Protein AF-A0A9P0JQK7-F1 (afdb_monomer)

Sequence (188 aa):
MLDHGLEWAILRYCVCIEKLQSYNFQVRDMRGINKRFQRLESHVVTLARSVAHLSSEMRTQHLMIQEMENIRGEIAALRTQTNMLNVRSQSASRAVSSKELPTLANPARVKKLTKFFGDEPPLLRLFLRKLGYEKYASVFESERIGMVELPYLDEERLQKMGIPLGPRLRMMQEAQISVCKDNTLCIV

pLDDT: mean 70.55, std 19.88, range [31.39, 96.75]

Mean predicted aligned error: 20.67 Å

Solvent-accessible surface area (backbone atoms only — not comparable to full-atom values): 11286 Å² total; per-residue (Å²): 144,83,86,68,67,64,66,57,48,54,56,50,51,55,57,52,51,60,62,59,61,69,74,73,72,76,78,82,77,49,69,69,51,43,56,52,47,55,50,48,48,51,50,51,53,50,48,52,52,50,50,52,48,52,52,52,50,52,53,53,51,52,53,51,50,52,52,51,52,50,52,51,50,51,51,51,50,52,51,52,54,52,51,54,56,53,56,63,58,63,76,71,71,84,89,83,86,82,89,77,77,81,88,69,86,47,67,71,60,47,55,54,48,47,67,74,61,42,76,83,52,58,68,44,33,50,52,27,46,75,74,73,46,39,88,51,35,66,61,35,50,76,70,68,51,40,71,83,47,49,55,74,56,52,72,67,59,46,44,74,72,70,45,55,70,68,65,44,54,53,51,46,53,52,37,46,54,53,63,74,48,71,95,46,86,81,86,122

Nearest PDB structures (foldseek):
  8ucz-assembly3_C  TM=8.860E-01  e=3.280E-03  Arabidopsis thaliana
  8ucy-assembly3_C  TM=8.911E-01  e=5.498E-03  Arabidopsis thaliana
  8ud0-assembly2_B  TM=8.759E-01  e=1.545E-02  Arabidopsis thaliana
  8atj-assembly1_AAA  TM=7.919E-01  e=2.327E-01  Homo sapiens
  2f3n-assembly1_A  TM=8.154E-01  e=3.900E-01  Rattus norvegicus

Structure (mmCIF, N/CA/C/O backbone):
data_AF-A0A9P0JQK7-F1
#
_entry.id   AF-A0A9P0JQK7-F1
#
loop_
_atom_site.group_PDB
_atom_site.id
_atom_site.type_symbol
_atom_site.label_atom_id
_atom_site.label_alt_id
_atom_site.label_comp_id
_atom_site.label_asym_id
_atom_site.label_entity_id
_atom_site.label_seq_id
_atom_site.pdbx_PDB_ins_code
_atom_site.Cartn_x
_atom_site.Cartn_y
_atom_site.Cartn_z
_atom_site.occupancy
_atom_site.B_iso_or_equiv
_atom_site.auth_seq_id
_atom_site.auth_comp_id
_atom_site.auth_asym_id
_atom_site.auth_atom_id
_atom_site.pdbx_PDB_model_num
ATOM 1 N N . MET A 1 1 ? -17.467 20.809 -24.084 1.00 44.09 1 MET A N 1
ATOM 2 C CA . MET A 1 1 ? -17.750 20.453 -25.494 1.00 44.09 1 MET A CA 1
ATOM 3 C C . MET A 1 1 ? -16.649 20.996 -26.416 1.00 44.09 1 MET A C 1
ATOM 5 O O . MET A 1 1 ? -16.944 21.689 -27.376 1.00 44.09 1 MET A O 1
ATOM 9 N N . LEU A 1 2 ? -15.380 20.692 -26.114 1.00 46.00 2 LEU A N 1
ATOM 10 C CA . LEU A 1 2 ? -14.193 21.102 -26.879 1.00 46.00 2 LEU A CA 1
ATOM 11 C C . LEU A 1 2 ? -13.062 20.106 -26.556 1.00 46.00 2 LEU A C 1
ATOM 13 O O . LEU A 1 2 ? -12.242 20.423 -25.715 1.00 46.00 2 LEU A O 1
ATOM 17 N N . ASP A 1 3 ? -13.045 18.889 -27.121 1.00 51.41 3 ASP A N 1
ATOM 18 C CA . ASP A 1 3 ? -11.898 17.977 -26.875 1.00 51.41 3 ASP A CA 1
ATOM 19 C C . ASP A 1 3 ? -11.678 16.843 -27.897 1.00 51.41 3 ASP A C 1
ATOM 21 O O . ASP A 1 3 ? -11.075 15.822 -27.603 1.00 51.41 3 ASP A O 1
ATOM 25 N N . HIS A 1 4 ? -12.113 17.020 -29.147 1.00 55.09 4 HIS A N 1
ATOM 26 C CA . HIS A 1 4 ? -11.699 16.126 -30.244 1.00 55.09 4 HIS A CA 1
ATOM 27 C C . HIS A 1 4 ? -10.818 16.823 -31.291 1.00 55.09 4 HIS A C 1
ATOM 29 O O . HIS A 1 4 ? -10.292 16.171 -32.179 1.00 55.09 4 HIS A O 1
ATOM 35 N N . GLY A 1 5 ? -10.605 18.140 -31.211 1.00 49.88 5 GLY A N 1
ATOM 36 C CA . GLY A 1 5 ? -9.878 18.880 -32.252 1.00 49.88 5 GLY A CA 1
ATOM 37 C C . GLY A 1 5 ? -8.357 18.673 -32.257 1.00 49.88 5 GLY A C 1
ATOM 38 O O . GLY A 1 5 ? -7.755 18.638 -33.329 1.00 49.88 5 GLY A O 1
ATOM 39 N N . LEU A 1 6 ? -7.725 18.524 -31.084 1.00 54.16 6 LEU A N 1
ATOM 40 C CA . LEU A 1 6 ? -6.258 18.514 -30.981 1.00 54.16 6 LEU A CA 1
ATOM 41 C C . LEU A 1 6 ? -5.615 17.160 -31.319 1.00 54.16 6 LEU A C 1
ATOM 43 O O . LEU A 1 6 ? -4.564 17.146 -31.957 1.00 54.16 6 LEU A O 1
ATOM 47 N N . GLU A 1 7 ? -6.232 16.025 -30.977 1.00 52.75 7 GLU A N 1
ATOM 48 C CA . GLU A 1 7 ? -5.675 14.706 -31.332 1.00 52.75 7 GLU A CA 1
ATOM 49 C C . GLU A 1 7 ? -5.697 14.455 -32.847 1.00 52.75 7 GLU A C 1
ATOM 51 O O . GLU A 1 7 ? -4.706 13.989 -33.416 1.00 52.75 7 GLU A O 1
ATOM 56 N N . TRP A 1 8 ? -6.778 14.848 -33.533 1.00 53.62 8 TRP A N 1
ATOM 57 C CA . TRP A 1 8 ? -6.852 14.757 -34.995 1.00 53.62 8 TRP A CA 1
ATOM 58 C C . TRP A 1 8 ? -5.898 15.736 -35.692 1.00 53.62 8 TRP A C 1
ATOM 60 O O . TRP A 1 8 ? -5.401 15.423 -36.776 1.00 53.62 8 TRP A O 1
ATOM 70 N N . ALA A 1 9 ? -5.592 16.886 -35.079 1.00 55.03 9 ALA A N 1
ATOM 71 C CA . ALA A 1 9 ? -4.579 17.810 -35.584 1.00 55.03 9 ALA A CA 1
ATOM 72 C C . ALA A 1 9 ? -3.163 17.218 -35.477 1.00 55.03 9 ALA A C 1
ATOM 74 O O . ALA A 1 9 ? -2.421 17.269 -36.454 1.00 55.03 9 ALA A O 1
ATOM 75 N N . ILE A 1 10 ? -2.804 16.583 -34.356 1.00 57.69 10 ILE A N 1
ATOM 76 C CA . ILE A 1 10 ? -1.480 15.958 -34.181 1.00 57.69 10 ILE A CA 1
ATOM 77 C C . ILE A 1 10 ? -1.293 14.781 -35.153 1.00 57.69 10 ILE A C 1
ATOM 79 O O . ILE A 1 10 ? -0.259 14.691 -35.818 1.00 57.69 10 ILE A O 1
ATOM 83 N N . LEU A 1 11 ? -2.311 13.930 -35.322 1.00 55.81 11 LEU A N 1
ATOM 84 C CA . LEU A 1 11 ? -2.263 12.824 -36.287 1.00 55.81 11 LEU A CA 1
ATOM 85 C C . LEU A 1 11 ? -2.200 13.319 -37.743 1.00 55.81 11 LEU A C 1
ATOM 87 O O . LEU A 1 11 ? -1.427 12.780 -38.536 1.00 55.81 11 LEU A O 1
ATOM 91 N N . ARG A 1 12 ? -2.933 14.386 -38.104 1.00 57.12 12 ARG A N 1
ATOM 92 C CA . ARG A 1 12 ? -2.832 14.996 -39.445 1.00 57.12 12 ARG A CA 1
ATOM 93 C C . ARG A 1 12 ? -1.472 15.626 -39.709 1.00 57.12 12 ARG A C 1
ATOM 95 O O . ARG A 1 12 ? -0.970 15.491 -40.820 1.00 57.12 12 ARG A O 1
ATOM 102 N N . TYR A 1 13 ? -0.878 16.302 -38.729 1.00 56.16 13 TYR A N 1
ATOM 103 C CA . TYR A 1 13 ? 0.450 16.897 -38.885 1.00 56.16 13 TYR A CA 1
ATOM 104 C C . TYR A 1 13 ? 1.538 15.828 -39.042 1.00 56.16 13 TYR A C 1
ATOM 106 O O . TYR A 1 13 ? 2.435 16.006 -39.862 1.00 56.16 13 TYR A O 1
ATOM 114 N N . CYS A 1 14 ? 1.424 14.692 -38.348 1.00 55.84 14 CYS A N 1
ATOM 115 C CA . CYS A 1 14 ? 2.364 13.576 -38.481 1.00 55.84 14 CYS A CA 1
ATOM 116 C C . CYS A 1 14 ? 2.326 12.954 -39.895 1.00 55.84 14 CYS A C 1
ATOM 118 O O . CYS A 1 14 ? 3.368 12.797 -40.529 1.00 55.84 14 CYS A O 1
ATOM 120 N N . VAL A 1 15 ? 1.126 12.739 -40.452 1.00 55.41 15 VAL A N 1
ATOM 121 C CA . VAL A 1 15 ? 0.941 12.246 -41.835 1.00 55.41 15 VAL A CA 1
ATOM 122 C C . VAL A 1 15 ? 1.366 13.286 -42.889 1.00 55.41 15 VAL A C 1
ATOM 124 O O . VAL A 1 15 ? 1.860 12.938 -43.963 1.00 55.41 15 VAL A O 1
ATOM 127 N N . CYS A 1 16 ? 1.206 14.583 -42.602 1.00 50.84 16 CYS A N 1
ATOM 128 C CA . CYS A 1 16 ? 1.647 15.657 -43.499 1.00 50.84 16 CYS A CA 1
ATOM 129 C C . CYS A 1 16 ? 3.185 15.786 -43.538 1.00 50.84 16 CYS A C 1
ATOM 131 O O . CYS A 1 16 ? 3.754 16.075 -44.591 1.00 50.84 16 CYS A O 1
ATOM 133 N N . ILE A 1 17 ? 3.864 15.497 -42.420 1.00 53.84 17 ILE A N 1
ATOM 134 C CA . ILE A 1 17 ? 5.332 15.449 -42.326 1.00 53.84 17 ILE A CA 1
ATOM 135 C C . ILE A 1 17 ? 5.905 14.246 -43.096 1.00 53.84 17 ILE A C 1
ATOM 137 O O . ILE A 1 17 ? 6.874 14.423 -43.835 1.00 53.84 17 ILE A O 1
ATOM 141 N N . GLU A 1 18 ? 5.266 13.070 -43.045 1.00 54.28 18 GLU A N 1
ATOM 142 C CA . GLU A 1 18 ? 5.652 11.909 -43.872 1.00 54.28 18 GLU A CA 1
ATOM 143 C C . GLU A 1 18 ? 5.630 12.221 -45.380 1.00 54.28 18 GLU A C 1
ATOM 145 O O . GLU A 1 18 ? 6.538 1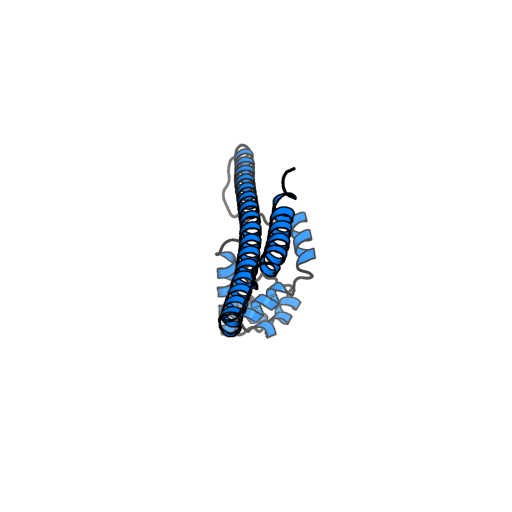1.827 -46.117 1.00 54.28 18 GLU A O 1
ATOM 150 N N . LYS A 1 19 ? 4.623 12.968 -45.863 1.00 51.06 19 LYS A N 1
ATOM 151 C CA . LYS A 1 19 ? 4.521 13.319 -47.292 1.00 51.06 19 LYS A CA 1
ATOM 152 C C . LYS A 1 19 ? 5.551 14.354 -47.752 1.00 51.06 19 LYS A C 1
ATOM 154 O O . LYS A 1 19 ? 5.966 14.310 -48.910 1.00 51.06 19 LYS A O 1
ATOM 159 N N . LEU A 1 20 ? 5.998 15.248 -46.870 1.00 50.00 20 LEU A N 1
ATOM 160 C CA . LEU A 1 20 ? 7.031 16.247 -47.177 1.00 50.00 20 LEU A CA 1
ATOM 161 C C . LEU A 1 20 ? 8.445 15.643 -47.262 1.00 50.00 20 LEU A C 1
ATOM 163 O O . LEU A 1 20 ? 9.297 16.173 -47.978 1.00 50.00 20 LEU A O 1
ATOM 167 N N . GLN A 1 21 ? 8.680 14.499 -46.616 1.00 52.00 21 GLN A N 1
ATOM 168 C CA . GLN A 1 21 ? 9.969 13.799 -46.627 1.00 52.00 21 GLN A CA 1
ATOM 169 C C . GLN A 1 21 ? 10.281 13.071 -47.947 1.00 52.00 21 GLN A C 1
ATOM 171 O O . GLN A 1 21 ? 11.439 12.765 -48.227 1.00 52.00 21 GLN A O 1
ATOM 176 N N . SER A 1 22 ? 9.272 12.840 -48.793 1.00 48.56 22 SER A N 1
ATOM 177 C CA . SER A 1 22 ? 9.435 12.139 -50.075 1.00 48.56 22 SER A CA 1
ATOM 178 C C . SER A 1 22 ? 9.983 13.038 -51.204 1.00 48.56 22 SER A C 1
ATOM 180 O O . SER A 1 22 ? 10.568 12.532 -52.158 1.00 48.56 22 SER A O 1
ATOM 182 N N . TYR A 1 23 ? 9.867 14.372 -51.094 1.00 45.09 23 TYR A N 1
ATOM 183 C CA . TYR A 1 23 ? 10.239 15.315 -52.168 1.00 45.09 23 TYR A CA 1
ATOM 184 C C . TYR A 1 23 ? 11.695 15.824 -52.103 1.00 45.09 23 TYR A C 1
ATOM 186 O O . TYR A 1 23 ? 12.271 16.169 -53.129 1.00 45.09 23 TYR A O 1
ATOM 194 N N . ASN A 1 24 ? 12.333 15.839 -50.926 1.00 47.97 24 ASN A N 1
ATOM 195 C CA . ASN A 1 24 ? 13.702 16.360 -50.751 1.00 47.97 24 ASN A CA 1
ATOM 196 C C . ASN A 1 24 ? 14.802 15.280 -50.804 1.00 47.97 24 ASN A C 1
ATOM 198 O O . ASN A 1 24 ? 15.962 15.568 -50.521 1.00 47.97 24 ASN A O 1
ATOM 202 N N . PHE A 1 25 ? 14.476 14.045 -51.213 1.00 48.59 25 PHE A N 1
ATOM 203 C CA . PHE A 1 25 ? 15.432 12.948 -51.432 1.00 48.59 25 PHE A CA 1
ATOM 204 C C . PHE A 1 25 ? 16.208 13.093 -52.768 1.00 48.59 25 PHE A C 1
ATOM 206 O O . PHE A 1 25 ? 16.540 12.116 -53.439 1.00 48.59 25 PHE A O 1
ATOM 213 N N . GLN A 1 26 ? 16.510 14.321 -53.198 1.00 51.16 26 GLN A N 1
ATOM 214 C CA . GLN A 1 26 ? 17.430 14.550 -54.305 1.00 51.16 26 GLN A CA 1
ATOM 215 C C . GLN A 1 26 ? 18.894 14.526 -53.825 1.00 51.16 26 GLN A C 1
ATOM 217 O O . GLN A 1 26 ? 19.477 15.512 -53.398 1.00 51.16 26 GLN A O 1
ATOM 222 N N . VAL A 1 27 ? 19.486 13.350 -54.031 1.00 53.78 27 VAL A N 1
ATOM 223 C CA . VAL A 1 27 ? 20.808 13.159 -54.650 1.00 53.78 27 VAL A CA 1
ATOM 224 C C . VAL A 1 27 ? 22.056 13.214 -53.737 1.00 53.78 27 VAL A C 1
ATOM 226 O O . VAL A 1 27 ? 22.682 14.234 -53.495 1.00 53.78 27 VAL A O 1
ATOM 229 N N . ARG A 1 28 ? 22.528 11.999 -53.420 1.00 51.78 28 ARG A N 1
ATOM 230 C CA . ARG A 1 28 ? 23.935 11.525 -53.360 1.00 51.78 28 ARG A CA 1
ATOM 231 C C . ARG A 1 28 ? 24.765 11.533 -52.072 1.00 51.78 28 ARG A C 1
ATOM 233 O O . ARG A 1 28 ? 25.379 10.493 -51.860 1.00 51.78 28 ARG A O 1
ATOM 240 N N . ASP A 1 29 ? 24.741 12.519 -51.174 1.00 53.06 29 ASP A N 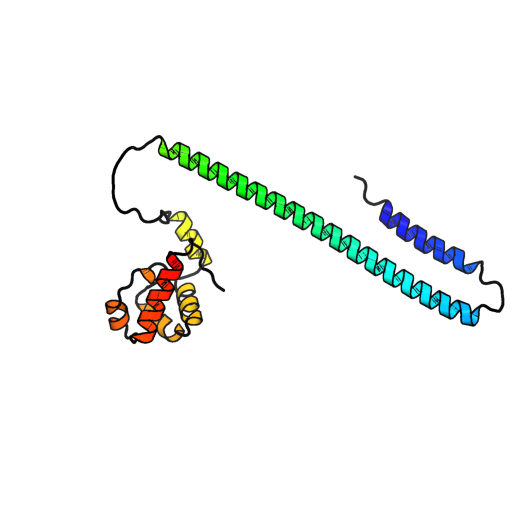1
ATOM 241 C CA . ASP A 1 29 ? 25.415 12.372 -49.846 1.00 53.06 29 ASP A CA 1
ATOM 242 C C . ASP A 1 29 ? 24.493 11.735 -48.776 1.00 53.06 29 ASP A C 1
ATOM 244 O O . ASP A 1 29 ? 24.720 11.685 -47.566 1.00 53.06 29 ASP A O 1
ATOM 248 N N . MET A 1 30 ? 23.375 11.216 -49.274 1.00 55.12 30 MET A N 1
ATOM 249 C CA . MET A 1 30 ? 22.186 10.868 -48.521 1.00 55.12 30 MET A CA 1
ATOM 250 C C . MET A 1 30 ? 22.276 9.592 -47.711 1.00 55.12 30 MET A C 1
ATOM 252 O O . MET A 1 30 ? 21.457 9.419 -46.827 1.00 55.12 30 MET A O 1
ATOM 256 N N . ARG A 1 31 ? 23.204 8.662 -47.968 1.00 60.94 31 ARG A N 1
ATOM 257 C CA . ARG A 1 31 ? 23.132 7.328 -47.333 1.00 60.94 31 ARG A CA 1
ATOM 258 C C . ARG A 1 31 ? 23.573 7.315 -45.869 1.00 60.94 31 ARG A C 1
ATOM 260 O O . ARG A 1 31 ? 22.906 6.694 -45.042 1.00 60.94 31 ARG A O 1
ATOM 267 N N . GLY A 1 32 ? 24.683 7.976 -45.537 1.00 67.88 32 GLY A N 1
ATOM 268 C CA . GLY A 1 32 ? 25.150 8.099 -44.148 1.00 67.88 32 GLY A CA 1
ATOM 269 C C . GLY A 1 32 ? 24.286 9.069 -43.341 1.00 67.88 32 GLY A C 1
ATOM 270 O O . GLY A 1 32 ? 23.937 8.795 -42.190 1.00 67.88 32 GLY A O 1
ATOM 271 N N . ILE A 1 33 ? 23.877 10.158 -43.991 1.00 69.75 33 ILE A N 1
ATOM 272 C CA . ILE A 1 33 ? 22.997 11.181 -43.434 1.00 69.75 33 ILE A CA 1
ATOM 273 C C . ILE A 1 33 ? 21.583 10.613 -43.211 1.00 69.75 33 ILE A C 1
ATOM 275 O O . ILE A 1 33 ? 21.076 10.764 -42.105 1.00 69.75 33 ILE A O 1
ATOM 279 N N . ASN A 1 34 ? 21.010 9.817 -44.131 1.00 68.62 34 ASN A N 1
ATOM 280 C CA . ASN A 1 34 ? 19.730 9.118 -43.902 1.00 68.62 34 ASN A CA 1
ATOM 281 C C . ASN A 1 34 ? 19.784 8.204 -42.690 1.00 68.62 34 ASN A C 1
ATOM 283 O O . ASN A 1 34 ? 18.820 8.147 -41.946 1.00 68.62 34 ASN A O 1
ATOM 287 N N . LYS A 1 35 ? 20.883 7.473 -42.464 1.00 76.94 35 LYS A N 1
ATOM 288 C CA . LYS A 1 35 ? 20.978 6.609 -41.276 1.00 76.94 35 LYS A CA 1
ATOM 289 C C . LYS A 1 35 ? 20.952 7.423 -39.983 1.00 76.94 35 LYS A C 1
ATOM 291 O O . LYS A 1 35 ? 20.425 6.956 -38.979 1.00 76.94 35 LYS A O 1
ATOM 296 N N . ARG A 1 36 ? 21.536 8.624 -39.983 1.00 75.31 36 ARG A N 1
ATOM 297 C CA . ARG A 1 36 ? 21.472 9.544 -38.840 1.00 75.31 36 ARG A CA 1
ATOM 298 C C . ARG A 1 36 ? 20.084 10.170 -38.699 1.00 75.31 36 ARG A C 1
ATOM 300 O O . ARG A 1 36 ? 19.587 10.211 -37.583 1.00 75.31 36 ARG A O 1
ATOM 307 N N . PHE A 1 37 ? 19.444 10.554 -39.800 1.00 77.25 37 PHE A N 1
ATOM 308 C CA . PHE A 1 37 ? 18.072 11.062 -39.807 1.00 77.25 37 PHE A CA 1
ATOM 309 C C . PHE A 1 37 ? 17.060 10.009 -39.361 1.00 77.25 37 PHE A C 1
ATOM 311 O O . PHE A 1 37 ? 16.324 10.276 -38.432 1.00 77.25 37 PHE A O 1
ATOM 318 N N . GLN A 1 38 ? 17.115 8.779 -39.871 1.00 77.25 38 GLN A N 1
ATOM 319 C CA . GLN A 1 38 ? 16.256 7.674 -39.423 1.00 77.25 38 GLN A CA 1
ATOM 320 C C . GLN A 1 38 ? 16.420 7.372 -37.928 1.00 77.25 38 GLN A C 1
ATOM 322 O O . GLN A 1 38 ? 15.452 7.066 -37.235 1.00 77.25 38 GLN A O 1
ATOM 327 N N . ARG A 1 39 ? 17.648 7.471 -37.398 1.00 81.25 39 ARG A N 1
ATOM 328 C CA . ARG A 1 39 ? 17.880 7.355 -35.950 1.00 81.25 39 ARG A CA 1
ATOM 329 C C . ARG A 1 39 ? 17.260 8.523 -35.196 1.00 81.25 39 ARG A C 1
ATOM 331 O O . ARG A 1 39 ? 16.578 8.294 -34.206 1.00 81.25 39 ARG A O 1
ATOM 338 N N . LEU A 1 40 ? 17.477 9.752 -35.658 1.00 86.62 40 LEU A N 1
ATOM 339 C CA . LEU A 1 40 ? 16.884 10.946 -35.057 1.00 86.62 40 LEU A CA 1
ATOM 340 C C . LEU A 1 40 ? 15.354 10.896 -35.099 1.00 86.62 40 LEU A C 1
ATOM 342 O O . LEU A 1 40 ? 14.726 11.145 -34.082 1.00 86.62 40 LEU A O 1
ATOM 346 N N . GLU A 1 41 ? 14.760 10.488 -36.212 1.00 76.69 41 GLU A N 1
ATOM 347 C CA . GLU A 1 41 ? 13.324 10.264 -36.374 1.00 76.69 41 GLU A CA 1
ATOM 348 C C . GLU A 1 41 ? 12.817 9.226 -35.379 1.00 76.69 41 GLU A C 1
ATOM 350 O O . GLU A 1 41 ? 11.858 9.487 -34.661 1.00 76.69 41 GLU A O 1
ATOM 355 N N . SER A 1 42 ? 13.503 8.088 -35.252 1.00 83.81 42 SER A N 1
ATOM 356 C CA . SER A 1 42 ? 13.155 7.065 -34.262 1.00 83.81 42 SER A CA 1
ATOM 357 C C . SER A 1 42 ? 13.198 7.608 -32.828 1.00 83.81 42 SER A C 1
ATOM 359 O O . SER A 1 42 ? 12.281 7.367 -32.037 1.00 83.81 42 SER A O 1
ATOM 361 N N . HIS A 1 43 ? 14.217 8.404 -32.492 1.00 91.00 43 HIS A N 1
ATOM 362 C CA . HIS A 1 43 ? 14.311 9.056 -31.187 1.00 91.00 43 HIS A CA 1
ATOM 363 C C . HIS A 1 43 ? 13.204 10.090 -30.978 1.00 91.00 43 HIS A C 1
ATOM 365 O O . HIS A 1 43 ? 12.585 10.090 -29.920 1.00 91.00 43 HIS A O 1
ATOM 371 N N . VAL A 1 44 ? 12.906 10.925 -31.972 1.00 84.88 44 VAL A N 1
ATOM 372 C CA . VAL A 1 44 ? 11.838 11.932 -31.903 1.00 84.88 44 VAL A CA 1
ATOM 373 C C . VAL A 1 44 ? 10.472 11.264 -31.753 1.00 84.88 44 VAL A C 1
ATOM 375 O O . VAL A 1 44 ? 9.689 11.681 -30.908 1.00 84.88 44 VAL A O 1
ATOM 378 N N . VAL A 1 45 ? 10.203 10.181 -32.485 1.00 81.62 45 VAL A N 1
ATOM 379 C CA . VAL A 1 45 ? 8.971 9.388 -32.349 1.00 81.62 45 VAL A CA 1
ATOM 380 C C . VAL A 1 45 ? 8.877 8.757 -30.963 1.00 81.62 45 VAL A C 1
ATOM 382 O O . VAL A 1 45 ? 7.816 8.769 -30.338 1.00 81.62 45 VAL A O 1
ATOM 385 N N . THR A 1 46 ? 9.985 8.223 -30.454 1.00 90.50 46 THR A N 1
ATOM 386 C CA . THR A 1 46 ? 10.030 7.643 -29.108 1.00 90.50 46 THR A CA 1
ATOM 387 C C . THR A 1 46 ? 9.779 8.709 -28.045 1.00 90.50 46 THR A C 1
ATOM 389 O O . THR A 1 46 ? 8.972 8.489 -27.148 1.00 90.50 46 THR A O 1
ATOM 392 N N . LEU A 1 47 ? 10.392 9.886 -28.176 1.00 93.06 47 LEU A N 1
ATOM 393 C CA . LEU A 1 47 ? 10.167 11.019 -27.282 1.00 93.06 47 LEU A CA 1
ATOM 394 C C . LEU A 1 47 ? 8.725 11.516 -27.353 1.00 93.06 47 LEU A C 1
ATOM 396 O O . LEU A 1 47 ? 8.115 11.718 -26.311 1.00 93.06 47 LEU A O 1
ATOM 400 N N . ALA A 1 48 ? 8.150 11.650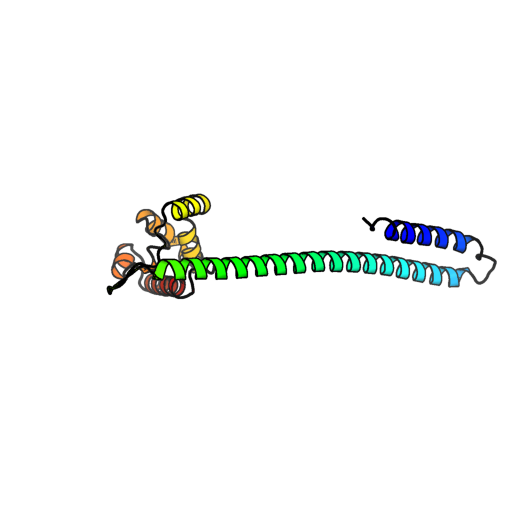 -28.548 1.00 87.56 48 ALA A N 1
ATOM 401 C CA . ALA A 1 48 ? 6.757 12.047 -28.722 1.00 87.56 48 ALA A CA 1
ATOM 402 C C . ALA A 1 48 ? 5.804 11.057 -28.037 1.00 87.56 48 ALA A C 1
ATOM 404 O O . ALA A 1 48 ? 4.880 11.473 -27.340 1.00 87.56 48 ALA A O 1
ATOM 405 N N . ARG A 1 49 ? 6.072 9.749 -28.159 1.00 84.69 49 ARG A N 1
ATOM 406 C CA . ARG A 1 49 ? 5.317 8.705 -27.454 1.00 84.69 49 ARG A CA 1
ATOM 407 C C . ARG A 1 49 ? 5.445 8.844 -25.936 1.00 84.69 49 ARG A C 1
ATOM 409 O O . ARG A 1 49 ? 4.431 8.807 -25.246 1.00 84.69 49 ARG A O 1
ATOM 416 N N . SER A 1 50 ? 6.657 9.039 -25.420 1.00 95.56 50 SER A N 1
ATOM 417 C CA . SER A 1 50 ? 6.887 9.220 -23.982 1.00 95.56 50 SER A CA 1
ATOM 418 C C . SER A 1 50 ? 6.238 10.497 -23.444 1.00 95.56 50 SER A C 1
ATOM 420 O O . SER A 1 50 ? 5.637 10.469 -22.377 1.00 95.56 50 SER A O 1
ATOM 422 N N . VAL A 1 51 ? 6.291 11.608 -24.183 1.00 94.00 51 VAL A N 1
ATOM 423 C CA . VAL A 1 51 ? 5.648 12.876 -23.803 1.00 94.00 51 VAL A CA 1
ATOM 424 C C . VAL A 1 51 ? 4.126 12.743 -23.812 1.00 94.00 51 VAL A C 1
ATOM 426 O O . VAL A 1 51 ? 3.473 13.220 -22.886 1.00 94.00 51 VAL A O 1
ATOM 429 N N . ALA A 1 52 ? 3.552 12.059 -24.805 1.00 89.94 52 ALA A N 1
ATOM 430 C CA . ALA A 1 52 ? 2.119 11.776 -24.837 1.00 89.94 52 ALA A CA 1
ATOM 431 C C . ALA A 1 52 ? 1.688 10.904 -23.646 1.00 89.94 52 ALA A C 1
ATOM 433 O O . ALA A 1 52 ? 0.678 11.195 -23.004 1.00 89.94 52 ALA A O 1
ATOM 434 N N . HIS A 1 53 ? 2.483 9.883 -23.312 1.00 91.06 53 HIS A N 1
ATOM 435 C CA . HIS A 1 53 ? 2.238 9.027 -22.152 1.00 91.06 53 HIS A CA 1
ATOM 436 C C . HIS A 1 53 ? 2.280 9.827 -20.846 1.00 91.06 53 HIS A C 1
ATOM 438 O O . HIS A 1 53 ? 1.294 9.851 -20.117 1.00 91.06 53 HIS A O 1
ATOM 444 N N . LEU A 1 54 ? 3.359 10.579 -20.610 1.00 94.19 54 LEU A N 1
ATOM 445 C CA . LEU A 1 54 ? 3.509 11.430 -19.428 1.00 94.19 54 LEU A CA 1
ATOM 446 C C . LEU A 1 54 ? 2.398 12.483 -19.329 1.00 94.19 54 LEU A C 1
ATOM 448 O O . LEU A 1 54 ? 1.882 12.744 -18.247 1.00 94.19 54 LEU A O 1
ATOM 452 N N . SER A 1 55 ? 1.981 13.067 -20.455 1.00 92.62 55 SER A N 1
ATOM 453 C CA . SER A 1 55 ? 0.855 14.003 -20.498 1.00 92.62 55 SER A CA 1
ATOM 454 C C . SER A 1 55 ? -0.462 13.331 -20.089 1.00 92.62 55 SER A C 1
ATOM 456 O O . SER A 1 55 ? -1.257 13.915 -19.351 1.00 92.62 55 SER A O 1
ATOM 458 N N . SER A 1 56 ? -0.693 12.087 -20.518 1.00 91.69 56 SER A N 1
ATOM 459 C CA . SER A 1 56 ? -1.852 11.294 -20.098 1.00 91.69 56 SER A CA 1
ATOM 460 C C . SER A 1 56 ? -1.801 10.934 -18.610 1.00 91.69 56 SER A C 1
ATOM 462 O O . SER A 1 56 ? -2.808 11.053 -17.909 1.00 91.69 56 SER A O 1
ATOM 464 N N . GLU A 1 57 ? -0.631 10.541 -18.108 1.00 94.50 57 GLU A N 1
ATOM 465 C CA . GLU A 1 57 ? -0.419 10.241 -16.690 1.00 94.50 57 GLU A CA 1
ATOM 466 C C . GLU A 1 57 ? -0.651 11.476 -15.820 1.00 94.50 57 GLU A C 1
ATOM 468 O O . GLU A 1 57 ? -1.396 11.403 -14.848 1.00 94.50 57 GLU A O 1
ATOM 473 N N . MET A 1 58 ? -0.097 12.628 -16.204 1.00 95.56 58 MET A N 1
ATOM 474 C CA . MET A 1 58 ? -0.280 13.890 -15.488 1.00 95.56 58 MET A CA 1
ATOM 475 C C . MET A 1 58 ? -1.756 14.298 -15.431 1.00 95.56 58 MET A C 1
ATOM 477 O O . MET A 1 58 ? -2.241 14.690 -14.371 1.00 95.56 58 MET A O 1
ATOM 481 N N . ARG A 1 59 ? -2.495 14.162 -16.543 1.00 89.88 59 ARG A N 1
ATOM 482 C CA . ARG A 1 59 ? -3.945 14.422 -16.564 1.00 89.88 59 ARG A CA 1
ATOM 483 C C . ARG A 1 59 ? -4.696 13.503 -15.606 1.00 89.88 59 ARG A C 1
ATOM 485 O O . ARG A 1 59 ? -5.530 13.971 -14.838 1.00 89.88 59 A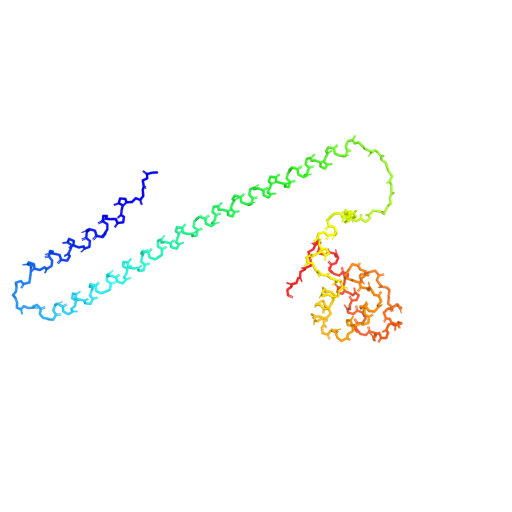RG A O 1
ATOM 492 N N . THR A 1 60 ? -4.372 12.214 -15.622 1.00 95.00 60 THR A N 1
ATOM 493 C CA . THR A 1 60 ? -5.008 11.226 -14.742 1.00 95.00 60 THR A CA 1
ATOM 494 C C . THR A 1 60 ? -4.714 11.529 -13.274 1.00 95.00 60 THR A C 1
ATOM 496 O O . THR A 1 60 ? -5.631 11.563 -12.458 1.00 95.00 60 THR A O 1
ATOM 499 N N . GLN A 1 61 ? -3.456 11.829 -12.941 1.00 96.75 61 GLN A N 1
ATOM 500 C CA . GLN A 1 61 ? -3.069 12.211 -11.584 1.00 96.75 61 GLN A CA 1
ATOM 501 C C . GLN A 1 61 ? -3.775 13.490 -11.126 1.00 96.75 61 GLN A C 1
ATOM 503 O O . GLN A 1 61 ? -4.228 13.551 -9.988 1.00 96.75 61 GLN A O 1
ATOM 508 N N . HIS A 1 62 ? -3.924 14.489 -12.001 1.00 95.50 62 HIS A N 1
ATOM 509 C CA . HIS A 1 62 ? -4.627 15.725 -11.660 1.00 95.50 62 HIS A CA 1
ATOM 510 C C . HIS A 1 62 ? -6.094 15.474 -11.286 1.00 95.50 62 HIS A C 1
ATOM 512 O O . HIS A 1 62 ? -6.556 15.983 -10.266 1.00 95.50 62 HIS A O 1
ATOM 518 N N . LEU A 1 63 ? -6.796 14.628 -12.049 1.00 94.75 63 LEU A N 1
ATOM 519 C CA . LEU A 1 63 ? -8.167 14.222 -11.725 1.00 94.75 63 LEU A CA 1
ATOM 520 C C . LEU A 1 63 ? -8.233 13.491 -10.379 1.00 94.75 63 LEU A C 1
ATOM 522 O O . LEU A 1 63 ? -9.090 13.795 -9.556 1.00 94.75 63 LEU A O 1
ATOM 526 N N . MET A 1 64 ? -7.300 12.572 -10.116 1.00 95.38 64 MET A N 1
ATOM 527 C CA . MET A 1 64 ? -7.250 11.862 -8.834 1.00 95.38 64 MET A CA 1
ATOM 528 C C . MET A 1 64 ? -7.031 12.808 -7.652 1.00 95.38 64 MET A C 1
ATOM 530 O O . MET A 1 64 ? -7.683 12.659 -6.623 1.00 95.38 64 MET A O 1
ATOM 534 N N . ILE A 1 65 ? -6.136 13.788 -7.791 1.00 96.38 65 ILE A N 1
ATOM 535 C CA . ILE A 1 65 ? -5.883 14.790 -6.749 1.00 96.38 65 ILE A CA 1
ATOM 536 C C . ILE A 1 65 ? -7.151 15.608 -6.486 1.00 96.38 65 ILE A C 1
ATOM 538 O O . ILE A 1 65 ? -7.523 15.784 -5.328 1.00 96.38 65 ILE A O 1
ATOM 542 N N . GLN A 1 66 ? -7.846 16.041 -7.538 1.00 96.06 66 GLN A N 1
ATOM 543 C CA . GLN A 1 66 ? -9.089 16.799 -7.411 1.00 96.06 66 GLN A CA 1
ATOM 544 C C . GLN A 1 66 ? -10.186 15.989 -6.698 1.00 96.06 66 GLN A C 1
ATOM 546 O O . GLN A 1 66 ? -10.844 16.505 -5.794 1.00 96.06 66 GLN A O 1
ATOM 551 N N . GLU A 1 67 ? -10.348 14.709 -7.041 1.00 95.69 67 GLU A N 1
ATOM 552 C CA . GLU A 1 67 ? -11.280 13.807 -6.350 1.00 95.69 67 GLU A CA 1
ATOM 553 C C . GLU A 1 67 ? -10.905 13.631 -4.871 1.00 95.69 67 GLU A C 1
ATOM 555 O O . GLU A 1 67 ? -11.763 13.696 -3.990 1.00 95.69 67 GLU A O 1
ATOM 560 N N . MET A 1 68 ? -9.614 13.477 -4.560 1.00 96.06 68 MET A N 1
ATOM 561 C CA . MET A 1 68 ? -9.141 13.385 -3.175 1.00 96.06 68 MET A CA 1
ATOM 562 C C . MET A 1 68 ? -9.395 14.670 -2.380 1.00 96.06 68 MET A C 1
ATOM 564 O O . MET A 1 68 ? -9.762 14.604 -1.204 1.00 96.06 68 MET A O 1
ATOM 568 N N . GLU A 1 69 ? -9.213 15.836 -2.997 1.00 95.56 69 GLU A N 1
ATOM 569 C CA . GLU A 1 69 ? -9.529 17.123 -2.382 1.00 95.56 69 GLU A CA 1
ATOM 570 C C . GLU A 1 69 ? -11.029 17.269 -2.123 1.00 95.56 69 GLU A C 1
ATOM 572 O O . GLU A 1 69 ? -11.409 17.709 -1.033 1.00 95.56 69 GLU A O 1
ATOM 577 N N . ASN A 1 70 ? -11.871 16.826 -3.062 1.00 96.00 70 ASN A N 1
ATOM 578 C CA . ASN A 1 70 ? -13.319 16.801 -2.884 1.00 96.00 70 ASN A CA 1
ATOM 579 C C . ASN A 1 70 ? -13.723 15.892 -1.711 1.00 96.00 70 ASN A C 1
ATOM 581 O O . ASN A 1 70 ? -14.394 16.345 -0.783 1.00 96.00 70 ASN A O 1
ATOM 585 N N . ILE A 1 71 ? -13.214 14.655 -1.667 1.00 96.56 71 ILE A N 1
ATOM 586 C CA . ILE A 1 71 ? -13.446 13.713 -0.558 1.00 96.56 71 ILE A CA 1
ATOM 587 C C . ILE A 1 71 ? -12.996 14.320 0.775 1.00 96.56 71 ILE A C 1
ATOM 589 O O . ILE A 1 71 ? -13.701 14.239 1.783 1.00 96.56 71 ILE A O 1
ATOM 593 N N . ARG A 1 72 ? -11.824 14.960 0.811 1.00 95.56 72 ARG A N 1
ATOM 594 C CA . ARG A 1 72 ? -11.323 15.622 2.021 1.00 95.56 72 ARG A CA 1
ATOM 595 C C . ARG A 1 72 ? -12.243 16.769 2.457 1.00 95.56 72 ARG A C 1
ATOM 597 O O . ARG A 1 72 ? -12.455 16.937 3.661 1.00 95.56 72 ARG A O 1
ATOM 604 N N . GLY A 1 73 ? -12.794 17.527 1.511 1.00 94.31 73 GLY A N 1
ATOM 605 C CA . GLY A 1 73 ? -13.803 18.557 1.756 1.00 94.31 73 GLY A CA 1
ATOM 606 C C . GLY A 1 73 ? -15.092 17.982 2.343 1.00 94.31 73 GLY A C 1
ATOM 607 O O . GLY A 1 73 ? -15.558 18.455 3.380 1.00 94.31 73 GLY A O 1
ATOM 608 N N . GLU A 1 74 ? -15.619 16.910 1.754 1.00 94.12 74 GLU A N 1
ATOM 609 C CA . GLU A 1 74 ? -16.800 16.200 2.253 1.00 94.12 74 GLU A CA 1
ATOM 610 C C . GLU A 1 74 ? -16.578 15.644 3.666 1.00 94.12 74 GLU A C 1
ATOM 612 O O . GLU A 1 74 ? -17.429 15.813 4.537 1.00 94.12 74 GLU A O 1
ATOM 617 N N . ILE A 1 75 ? -15.409 15.057 3.948 1.00 92.56 75 ILE A N 1
ATOM 618 C CA . ILE A 1 75 ? -15.050 14.578 5.292 1.00 92.56 75 ILE A CA 1
ATOM 619 C C . ILE A 1 75 ? -15.015 15.738 6.293 1.00 92.56 75 ILE A C 1
ATOM 621 O O . ILE A 1 75 ? -15.512 15.599 7.414 1.00 92.56 75 ILE A O 1
ATOM 625 N N . ALA A 1 76 ? -14.441 16.884 5.922 1.00 91.50 76 ALA A N 1
ATOM 626 C CA . ALA A 1 76 ? -14.426 18.063 6.783 1.00 91.50 76 ALA A CA 1
ATOM 627 C C . ALA A 1 76 ? -15.852 18.582 7.045 1.00 91.50 76 ALA A C 1
ATOM 629 O O . ALA A 1 76 ? -16.209 18.841 8.197 1.00 91.50 76 ALA A O 1
ATOM 630 N N . ALA A 1 77 ? -16.695 18.643 6.012 1.00 89.88 77 ALA A N 1
ATOM 631 C CA . ALA A 1 77 ? -18.100 19.018 6.135 1.00 89.88 77 ALA A CA 1
ATOM 632 C C . ALA A 1 77 ? -18.864 18.045 7.050 1.00 89.88 77 ALA A C 1
ATOM 634 O O . ALA A 1 77 ? -19.513 18.480 8.000 1.00 89.88 77 ALA A O 1
ATOM 635 N N . LEU A 1 78 ? -18.704 16.732 6.864 1.00 89.06 78 LEU A N 1
ATOM 636 C CA . LEU A 1 78 ? -19.314 15.701 7.711 1.00 89.06 78 LEU A CA 1
ATOM 637 C C . LEU A 1 78 ? -18.851 15.798 9.169 1.00 89.06 78 LEU A C 1
ATOM 639 O O . LEU A 1 78 ? -19.663 15.649 10.085 1.00 89.06 78 LEU A O 1
ATOM 643 N N . ARG A 1 79 ? -17.569 16.095 9.412 1.00 86.19 79 ARG A N 1
ATOM 644 C CA . ARG A 1 79 ? -17.045 16.337 10.766 1.00 86.19 79 ARG A CA 1
ATOM 645 C C . ARG A 1 79 ? -17.689 17.566 11.403 1.00 86.19 79 ARG A C 1
ATOM 647 O O . ARG A 1 79 ? -18.131 17.481 12.546 1.00 86.19 79 ARG A O 1
ATOM 654 N N . THR A 1 80 ? -17.802 18.679 10.677 1.00 80.31 80 THR A N 1
ATOM 655 C CA . THR A 1 80 ? -18.457 19.894 11.201 1.00 80.31 80 THR A CA 1
ATOM 656 C C . THR A 1 80 ? -19.955 19.696 11.436 1.00 80.31 80 THR A C 1
ATOM 658 O O . THR A 1 80 ? -20.458 20.100 12.482 1.00 80.31 80 THR A O 1
ATOM 661 N N . GLN A 1 81 ? -20.662 19.000 10.541 1.00 80.75 81 GLN A N 1
ATOM 662 C CA . GLN A 1 81 ? -22.075 18.650 10.703 1.00 80.75 81 GLN A CA 1
ATOM 663 C C . GLN A 1 81 ? -22.296 17.744 11.920 1.00 80.75 81 GLN A C 1
ATOM 665 O O . GLN A 1 81 ? -23.185 18.004 12.730 1.00 80.75 81 GLN A O 1
ATOM 670 N N . THR A 1 82 ? -21.457 16.719 12.089 1.00 71.88 82 THR A N 1
ATOM 671 C CA . THR A 1 82 ? -21.491 15.830 13.260 1.00 71.88 82 THR A CA 1
ATOM 672 C C . THR A 1 82 ? -21.241 16.618 14.545 1.00 71.88 82 THR A C 1
ATOM 674 O O . THR A 1 82 ? -21.963 16.439 15.523 1.00 71.88 82 THR A O 1
ATOM 677 N N . ASN A 1 83 ? -20.285 17.550 14.534 1.00 70.19 83 ASN A N 1
ATOM 678 C CA . ASN A 1 83 ? -19.999 18.404 15.683 1.00 70.19 83 ASN A CA 1
ATOM 679 C C . ASN A 1 83 ? -21.179 19.343 16.014 1.00 70.19 83 ASN A C 1
ATOM 681 O O . ASN A 1 83 ? -21.541 19.488 17.178 1.00 70.19 83 ASN A O 1
ATOM 685 N N . MET A 1 84 ? -21.850 19.915 15.006 1.00 63.53 84 MET A N 1
ATOM 686 C CA . MET A 1 84 ? -23.044 20.756 15.197 1.00 63.53 84 MET A CA 1
ATOM 687 C C . MET A 1 84 ? -24.255 19.977 15.743 1.00 63.53 84 MET A C 1
ATOM 689 O O . MET A 1 84 ? -24.969 20.480 16.613 1.00 63.53 84 MET A O 1
ATOM 693 N N . LEU A 1 85 ? -24.479 18.739 15.288 1.00 60.56 85 LEU A N 1
ATOM 694 C CA . LEU A 1 85 ? -25.522 17.854 15.833 1.00 60.56 85 LEU A CA 1
ATOM 695 C C . LEU A 1 85 ? -25.224 17.444 17.286 1.00 60.56 85 LEU A C 1
ATOM 697 O O . LEU A 1 85 ? -26.137 17.362 18.113 1.00 60.56 85 LEU A O 1
ATOM 701 N N . ASN A 1 86 ? -23.947 17.254 17.621 1.00 57.09 86 ASN A N 1
ATOM 702 C CA . ASN A 1 86 ? -23.518 16.942 18.981 1.00 57.09 86 ASN A CA 1
ATOM 703 C C . ASN A 1 86 ? -23.705 18.141 19.933 1.00 57.09 86 ASN A C 1
ATOM 705 O O . ASN A 1 86 ? -24.173 17.963 21.055 1.00 57.09 86 ASN A O 1
ATOM 709 N N . VAL A 1 87 ? -23.445 19.373 19.472 1.00 57.31 87 VAL A N 1
ATOM 710 C CA . VAL A 1 87 ? -23.690 20.610 20.243 1.00 57.31 87 VAL A CA 1
ATOM 711 C C . VAL A 1 87 ? -25.188 20.855 20.474 1.00 57.31 87 VAL A C 1
ATOM 713 O O . VAL A 1 87 ? -25.582 21.260 21.566 1.00 57.31 87 VAL A O 1
ATOM 716 N N . ARG A 1 88 ? -26.060 20.545 19.503 1.00 50.09 88 ARG A N 1
ATOM 717 C CA . ARG A 1 88 ? -27.521 20.676 19.682 1.00 50.09 88 ARG A CA 1
ATOM 718 C C . ARG A 1 88 ? -28.087 19.673 20.693 1.00 50.09 88 ARG A C 1
ATOM 720 O O . ARG A 1 88 ? -29.017 20.009 21.422 1.00 50.09 88 ARG A O 1
ATOM 727 N N . SER A 1 89 ? -27.474 18.497 20.801 1.00 50.19 89 SER A N 1
ATOM 728 C CA . SER A 1 89 ? -27.834 17.468 21.789 1.00 50.19 89 SER A CA 1
ATOM 729 C C . SER A 1 89 ? -27.405 17.837 23.220 1.00 50.19 89 SER A C 1
ATOM 731 O O . SER A 1 89 ? -28.041 17.417 24.179 1.00 50.19 89 SER A O 1
ATOM 733 N N . GLN A 1 90 ? -26.385 18.688 23.386 1.00 48.84 90 GLN A N 1
ATOM 734 C CA . GLN A 1 90 ? -25.894 19.133 24.702 1.00 48.84 90 GLN A CA 1
ATOM 735 C C . GLN A 1 90 ? -26.725 20.259 25.341 1.00 48.84 90 GLN A C 1
ATOM 737 O O . GLN A 1 90 ? -26.518 20.593 26.505 1.00 48.84 90 GLN A O 1
ATOM 742 N N . SER A 1 91 ? -27.703 20.822 24.625 1.00 44.50 91 SER A N 1
ATOM 743 C CA . SER A 1 91 ? -28.632 21.810 25.198 1.00 44.50 91 SER A CA 1
ATOM 744 C C . SER A 1 91 ? -29.825 21.188 25.944 1.00 44.50 91 SER A C 1
ATOM 746 O O . SER A 1 91 ? -30.620 21.915 26.537 1.00 44.50 91 SER A O 1
ATOM 748 N N . ALA A 1 92 ? -29.928 19.852 25.976 1.00 48.47 92 ALA A N 1
ATOM 749 C CA . ALA A 1 92 ? -31.051 19.130 26.569 1.00 48.47 92 ALA A CA 1
ATOM 750 C C . ALA A 1 92 ? -30.635 17.987 27.517 1.00 48.47 92 ALA A C 1
ATOM 752 O O . ALA A 1 92 ? -31.195 16.907 27.425 1.00 48.47 92 ALA A O 1
ATOM 753 N N . SER A 1 93 ? -29.701 18.207 28.450 1.00 36.56 93 SER A N 1
ATOM 754 C CA . SER A 1 93 ? -29.685 17.477 29.738 1.00 36.56 93 SER A CA 1
ATOM 755 C C . SER A 1 93 ? -28.552 17.957 30.639 1.00 36.56 93 SER A C 1
ATOM 757 O O . SER A 1 93 ? -27.372 17.819 30.323 1.00 36.56 93 SER A O 1
ATOM 759 N N . ARG A 1 94 ? -28.931 18.508 31.793 1.00 40.69 94 ARG A N 1
ATOM 760 C CA . ARG A 1 94 ? -28.046 18.778 32.925 1.00 40.69 94 ARG A CA 1
ATOM 761 C C . ARG A 1 94 ? -27.783 17.481 33.702 1.00 40.69 94 ARG A C 1
ATOM 763 O O . ARG A 1 94 ? -28.710 16.711 33.913 1.00 40.69 94 ARG A O 1
ATOM 770 N N . ALA A 1 95 ? -26.573 17.414 34.258 1.00 36.09 95 ALA A N 1
ATOM 771 C CA . ALA A 1 95 ? -26.178 16.709 35.479 1.00 36.09 95 ALA A CA 1
ATOM 772 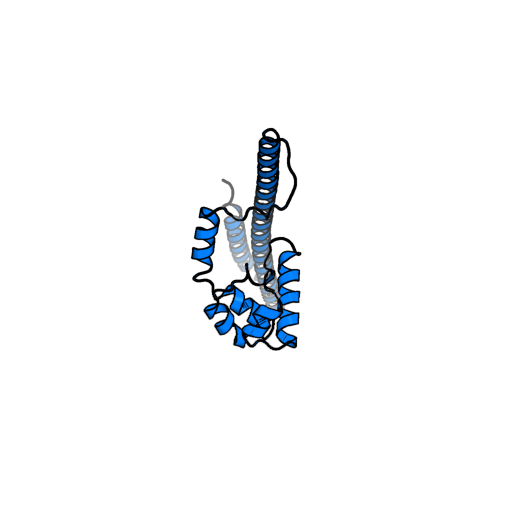C C . ALA A 1 95 ? -25.909 15.186 35.440 1.00 36.09 95 ALA A C 1
ATOM 774 O O . ALA A 1 95 ? -26.683 14.395 34.921 1.00 36.09 95 ALA A O 1
ATOM 775 N N . VAL A 1 96 ? -24.853 14.848 36.199 1.00 35.25 96 VAL A N 1
ATOM 776 C CA . VAL A 1 96 ? -24.532 13.589 36.901 1.00 35.25 96 VAL A CA 1
ATOM 777 C C . VAL A 1 96 ? -23.360 12.750 36.352 1.00 35.25 96 VAL A C 1
ATOM 779 O O . VAL A 1 96 ? -23.377 12.182 35.273 1.00 35.25 96 VAL A O 1
ATOM 782 N N . SER A 1 97 ? -22.344 12.719 37.220 1.00 36.25 97 SER A N 1
ATOM 783 C CA . SER A 1 97 ? -21.225 11.797 37.452 1.00 36.25 97 SER A CA 1
ATOM 784 C C . SER A 1 97 ? -21.296 10.349 36.925 1.00 36.25 97 SER A C 1
ATOM 786 O O . SER A 1 97 ? -22.328 9.696 37.007 1.00 36.25 97 SER A O 1
ATOM 788 N N . SER A 1 98 ? -20.085 9.827 36.662 1.00 36.28 98 SER A N 1
ATOM 789 C CA . SER A 1 98 ? -19.635 8.420 36.729 1.00 36.28 98 SER A CA 1
ATOM 790 C C . SER A 1 98 ? -19.843 7.512 35.509 1.00 36.28 98 SER A C 1
ATOM 792 O O . SER A 1 98 ? -20.958 7.184 35.141 1.00 36.28 98 SER A O 1
ATOM 794 N N . LYS A 1 99 ? -18.712 6.988 35.000 1.00 41.31 99 LYS A N 1
ATOM 795 C CA . LYS A 1 99 ? -18.572 5.771 34.173 1.00 41.31 99 LYS A CA 1
ATOM 796 C C . LYS A 1 99 ? -19.522 5.667 32.966 1.00 41.31 99 LYS A C 1
ATOM 798 O O . LYS A 1 99 ? -20.474 4.898 33.008 1.00 41.31 99 LYS A O 1
ATOM 803 N N . GLU A 1 100 ? -19.184 6.298 31.844 1.00 31.56 100 GLU A N 1
ATOM 804 C CA . GLU A 1 100 ? -19.762 5.903 30.552 1.00 31.56 100 GLU A CA 1
ATOM 805 C C . GLU A 1 100 ? -18.686 5.378 29.603 1.00 31.56 100 GLU A C 1
ATOM 807 O O . GLU A 1 100 ? -17.766 6.084 29.189 1.00 31.56 100 GLU A O 1
ATOM 812 N N . LEU A 1 101 ? -18.828 4.087 29.294 1.00 40.19 101 LEU A N 1
ATOM 813 C CA . LEU A 1 101 ? -18.266 3.427 28.126 1.00 40.19 101 LEU A CA 1
ATOM 814 C C . LEU A 1 101 ? -18.517 4.282 26.870 1.00 40.19 101 LEU A C 1
ATOM 816 O O . LEU A 1 101 ? -19.607 4.843 26.730 1.00 40.19 101 LEU A O 1
ATOM 820 N N . PRO A 1 102 ? -17.590 4.308 25.897 1.00 45.19 102 PRO A N 1
ATOM 821 C CA . PRO A 1 102 ? -17.891 4.889 24.605 1.00 45.19 102 PRO A CA 1
ATOM 822 C C . PRO A 1 102 ? -19.029 4.096 23.956 1.00 45.19 102 PRO A C 1
ATOM 824 O O . PRO A 1 102 ? -18.998 2.870 23.849 1.00 45.19 102 PRO A O 1
ATOM 827 N N . THR A 1 103 ? -20.039 4.836 23.527 1.00 46.22 103 THR A N 1
ATOM 828 C CA . THR A 1 103 ? -21.285 4.438 22.873 1.00 46.22 103 THR A CA 1
ATOM 829 C C . THR A 1 103 ? -21.066 3.659 21.562 1.00 46.22 103 THR A C 1
ATOM 831 O O . THR A 1 103 ? -21.360 4.128 20.466 1.00 46.22 103 THR A O 1
ATOM 834 N N . LEU A 1 104 ? -20.603 2.409 21.669 1.00 47.28 104 LEU A N 1
ATOM 835 C CA . LEU A 1 104 ? -20.643 1.394 20.603 1.00 47.28 104 LEU A CA 1
ATOM 836 C C . LEU A 1 104 ? -21.960 0.588 20.600 1.00 47.28 104 LEU A C 1
ATOM 838 O O . LEU A 1 104 ? -22.191 -0.226 19.710 1.00 47.28 104 LEU A O 1
ATOM 842 N N . ALA A 1 105 ? -22.867 0.854 21.543 1.00 45.66 105 ALA A N 1
ATOM 843 C CA . ALA A 1 105 ? -24.116 0.123 21.770 1.00 45.66 105 ALA A CA 1
ATOM 844 C C . ALA A 1 105 ? -25.238 0.385 20.735 1.00 45.66 105 ALA A C 1
ATOM 846 O O . ALA A 1 105 ? -26.416 0.300 21.071 1.00 45.66 105 ALA A O 1
ATOM 847 N N . ASN A 1 106 ? -24.922 0.709 19.473 1.00 50.12 106 ASN A N 1
ATOM 848 C CA . ASN A 1 106 ? -25.943 0.748 18.421 1.00 50.12 106 ASN A CA 1
ATOM 849 C C . ASN A 1 106 ? -26.074 -0.647 17.777 1.00 50.12 106 ASN A C 1
ATOM 851 O O . ASN A 1 106 ? -25.239 -1.008 16.938 1.00 50.12 106 ASN A O 1
ATOM 855 N N . PRO A 1 107 ? -27.132 -1.422 18.086 1.00 53.41 107 PRO A N 1
ATOM 856 C CA . PRO A 1 107 ? -27.267 -2.799 17.615 1.00 53.41 107 PRO A CA 1
ATOM 857 C C . PRO A 1 107 ? -27.358 -2.908 16.084 1.00 53.41 107 PRO A C 1
ATOM 859 O O . PRO A 1 107 ? -27.025 -3.952 15.529 1.00 53.41 107 PRO A O 1
ATOM 862 N N . ALA A 1 108 ? -27.762 -1.847 15.373 1.00 52.84 108 ALA A N 1
ATOM 863 C CA . ALA A 1 108 ? -27.813 -1.839 13.910 1.00 52.84 108 ALA A CA 1
ATOM 864 C C . ALA A 1 108 ? -26.422 -1.678 13.271 1.00 52.84 108 ALA A C 1
ATOM 866 O O . ALA A 1 108 ? -26.153 -2.270 12.224 1.00 52.84 108 ALA A O 1
ATOM 867 N N . ARG A 1 109 ? -25.517 -0.923 13.912 1.00 54.09 109 ARG A N 1
ATOM 868 C CA . ARG A 1 109 ? -24.109 -0.814 13.491 1.00 54.09 109 ARG A CA 1
ATOM 869 C C . ARG A 1 109 ? -23.328 -2.084 13.819 1.00 54.09 109 ARG A C 1
ATOM 871 O O . ARG A 1 109 ? -22.581 -2.552 12.964 1.00 54.09 109 ARG A O 1
ATOM 878 N N . VAL A 1 110 ? -23.575 -2.677 14.991 1.00 54.97 110 VAL A N 1
ATOM 879 C CA . VAL A 1 110 ? -22.960 -3.948 15.408 1.00 54.97 110 VAL A CA 1
ATOM 880 C C . VAL A 1 110 ? -23.362 -5.077 14.455 1.00 54.97 110 VAL A C 1
ATOM 882 O O . VAL A 1 110 ? -22.486 -5.695 13.871 1.00 54.97 110 VAL A O 1
ATOM 885 N N . LYS A 1 111 ? -24.657 -5.256 14.144 1.00 53.56 111 LYS A N 1
ATOM 886 C CA . LYS A 1 111 ? -25.122 -6.290 13.191 1.00 53.56 111 LYS A CA 1
ATOM 887 C C . LYS A 1 111 ? -24.522 -6.159 11.790 1.00 53.56 111 LYS A C 1
ATOM 889 O O . LYS A 1 111 ? -24.306 -7.164 11.116 1.00 53.56 111 LYS A O 1
ATOM 894 N N . LYS A 1 112 ? -24.267 -4.930 11.330 1.00 55.47 112 LYS A N 1
ATOM 895 C CA . LYS A 1 112 ? -23.660 -4.690 10.017 1.00 55.47 112 LYS A CA 1
ATOM 896 C C . LYS A 1 112 ? -22.172 -5.052 10.037 1.00 55.47 112 LYS A C 1
ATOM 898 O O . LYS A 1 112 ? -21.727 -5.703 9.103 1.00 55.47 112 LYS A O 1
ATOM 903 N N . LEU A 1 113 ? -21.444 -4.734 11.113 1.00 53.19 113 LEU A N 1
ATOM 904 C CA . LEU A 1 113 ? -20.045 -5.141 11.297 1.00 53.19 113 LEU A CA 1
ATOM 905 C C . LEU A 1 113 ? -19.893 -6.659 11.492 1.00 53.19 113 LEU A C 1
ATOM 907 O O . LEU A 1 113 ? -19.064 -7.263 10.821 1.00 53.19 113 LEU A O 1
ATOM 911 N N . THR A 1 114 ? -20.733 -7.291 12.317 1.00 53.31 114 THR A N 1
ATOM 912 C CA . THR A 1 114 ? -20.739 -8.752 12.529 1.00 53.31 114 THR A CA 1
ATOM 913 C C . THR A 1 114 ? -20.964 -9.513 11.218 1.00 53.31 114 THR A C 1
ATOM 915 O O . THR A 1 114 ? -20.386 -10.570 10.999 1.00 53.31 114 THR A O 1
ATOM 918 N N . LYS A 1 115 ? -21.743 -8.949 10.283 1.00 53.09 115 LYS A N 1
ATOM 919 C CA . LYS A 1 115 ? -21.963 -9.543 8.956 1.00 53.09 115 LYS A CA 1
ATOM 920 C C . LYS A 1 115 ? -20.749 -9.423 8.017 1.00 53.09 115 LYS A C 1
ATOM 922 O O . LYS A 1 115 ? -20.605 -10.260 7.133 1.00 53.09 115 LYS A O 1
ATOM 927 N N . PHE A 1 116 ? -19.898 -8.405 8.186 1.00 51.09 116 PHE A N 1
ATOM 928 C CA . PHE A 1 116 ? -18.686 -8.206 7.371 1.00 51.09 116 PHE A CA 1
ATOM 929 C C . PHE A 1 116 ? -17.441 -8.881 7.956 1.00 51.09 116 PHE A C 1
ATOM 931 O O . PHE A 1 116 ? -16.549 -9.248 7.198 1.00 51.09 116 PHE A O 1
ATOM 938 N N . PHE A 1 117 ? -17.395 -9.080 9.274 1.00 53.50 117 PHE A N 1
ATOM 939 C CA . PHE A 1 117 ? -16.288 -9.756 9.954 1.00 53.50 117 PHE A CA 1
ATOM 940 C C . PHE A 1 117 ? -16.540 -11.244 10.233 1.00 53.50 117 PHE A C 1
ATOM 942 O O . PHE A 1 117 ? -15.641 -11.910 10.742 1.00 53.50 117 PHE A O 1
ATOM 949 N N . GLY A 1 118 ? -17.699 -11.775 9.816 1.00 42.31 118 GLY A N 1
ATOM 950 C CA . GLY A 1 118 ? -18.068 -13.180 10.001 1.00 42.31 118 GLY A CA 1
ATOM 951 C C . GLY A 1 118 ? -18.196 -13.536 11.479 1.00 42.31 118 GLY A C 1
ATOM 952 O O . GLY A 1 118 ? -17.949 -12.698 12.344 1.00 42.31 118 GLY A O 1
ATOM 953 N N . ASP A 1 119 ? -18.607 -14.768 11.779 1.00 47.44 119 ASP A N 1
ATOM 954 C CA . ASP A 1 119 ? -18.548 -15.293 13.145 1.00 47.44 119 ASP A CA 1
ATOM 955 C C . ASP A 1 119 ? -17.209 -14.913 13.791 1.00 47.44 119 ASP A C 1
ATOM 957 O O . ASP A 1 119 ? -16.169 -14.986 13.145 1.00 47.44 119 ASP A O 1
ATOM 961 N N . GLU A 1 120 ? -17.251 -14.466 15.043 1.00 52.88 120 GLU A N 1
ATOM 962 C CA . GLU A 1 120 ? -16.136 -13.931 15.833 1.00 52.88 120 GLU A CA 1
ATOM 963 C C . GLU A 1 120 ? -15.154 -15.029 16.316 1.00 52.88 120 GLU A C 1
ATOM 965 O O . GLU A 1 120 ? -15.194 -15.440 17.473 1.00 52.88 120 GLU A O 1
ATOM 970 N N . PRO A 1 121 ? -14.387 -15.649 15.396 1.00 55.41 121 PRO A N 1
ATOM 971 C CA . PRO A 1 121 ? -12.969 -16.025 15.608 1.00 55.41 121 PRO A CA 1
ATOM 972 C C . PRO A 1 121 ? -11.834 -15.354 14.783 1.00 55.41 121 PRO A C 1
ATOM 974 O O . PRO A 1 121 ? -10.674 -15.479 15.185 1.00 55.41 121 PRO A O 1
ATOM 977 N N . PRO A 1 122 ? -12.037 -14.679 13.629 1.00 64.44 122 PRO A N 1
ATOM 978 C CA . PRO A 1 122 ? -10.932 -14.367 12.712 1.00 64.44 122 PRO A CA 1
ATOM 979 C C . PRO A 1 122 ? -10.057 -13.189 13.163 1.00 64.44 122 PRO A C 1
ATOM 981 O O . PRO A 1 122 ? -8.848 -13.205 12.933 1.00 64.44 122 PRO A O 1
ATOM 984 N N . LEU A 1 123 ? -10.634 -12.183 13.831 1.00 75.25 123 LEU A N 1
ATOM 985 C CA . LEU A 1 123 ? -9.887 -11.004 14.291 1.00 75.25 123 LEU A CA 1
ATOM 986 C C . LEU A 1 123 ? -8.964 -11.333 15.467 1.00 75.25 123 LEU A C 1
ATOM 988 O O . LEU A 1 123 ? -7.794 -10.951 15.456 1.00 75.25 123 LEU A O 1
ATOM 992 N N . LEU A 1 124 ? -9.465 -12.087 16.448 1.00 81.69 124 LEU A N 1
ATOM 993 C CA . LEU A 1 124 ? -8.647 -12.525 17.574 1.00 81.69 124 LEU A CA 1
ATOM 994 C C . LEU A 1 124 ? -7.553 -13.487 17.109 1.00 81.69 124 LEU A C 1
ATOM 996 O O . LEU A 1 124 ? -6.397 -13.341 17.498 1.00 81.69 124 LEU A O 1
ATOM 1000 N N . ARG A 1 125 ? -7.878 -14.419 16.207 1.00 84.19 125 ARG A N 1
ATOM 1001 C CA . ARG A 1 125 ? -6.881 -15.315 15.615 1.00 84.19 125 ARG A CA 1
ATOM 1002 C C . ARG A 1 125 ? -5.778 -14.543 14.881 1.00 84.19 125 ARG A C 1
ATOM 1004 O O . ARG A 1 125 ? -4.608 -14.884 15.037 1.00 84.19 125 ARG A O 1
ATOM 1011 N N . LEU A 1 126 ? -6.114 -13.478 14.144 1.00 82.88 126 LEU A N 1
ATOM 1012 C CA . LEU A 1 126 ? -5.131 -12.616 13.476 1.00 82.88 126 LEU A CA 1
ATOM 1013 C C . LEU A 1 126 ? -4.245 -11.854 14.475 1.00 82.88 126 LEU A C 1
ATOM 1015 O O . LEU A 1 126 ? -3.028 -11.795 14.298 1.00 82.88 126 LEU A O 1
ATOM 1019 N N . PHE A 1 127 ? -4.834 -11.317 15.544 1.00 84.62 127 PHE A N 1
ATOM 1020 C CA . PHE A 1 127 ? -4.096 -10.663 16.626 1.00 84.62 127 PHE A CA 1
ATOM 1021 C C . PHE A 1 127 ? -3.104 -11.624 17.297 1.00 84.62 127 PHE A C 1
ATOM 1023 O O . PHE A 1 127 ? -1.919 -11.319 17.440 1.00 84.62 127 PHE A O 1
ATOM 1030 N N . LEU A 1 128 ? -3.561 -12.833 17.630 1.00 86.69 128 LEU A N 1
ATOM 1031 C CA . LEU A 1 128 ? -2.711 -13.872 18.202 1.00 86.69 128 LEU 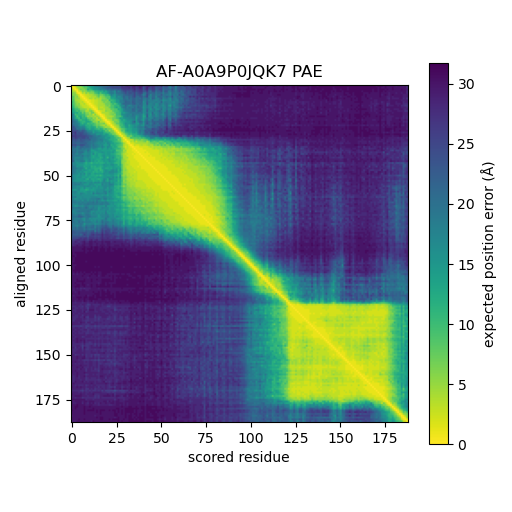A CA 1
ATOM 1032 C C . LEU A 1 128 ? -1.625 -14.316 17.223 1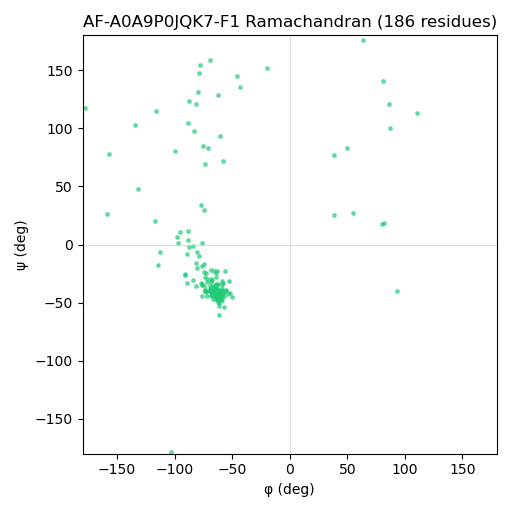.00 86.69 128 LEU A C 1
ATOM 1034 O O . LEU A 1 128 ? -0.486 -14.508 17.640 1.00 86.69 128 LEU A O 1
ATOM 1038 N N . ARG A 1 129 ? -1.928 -14.424 15.926 1.00 86.06 129 ARG A N 1
ATOM 1039 C CA . ARG A 1 129 ? -0.930 -14.705 14.884 1.00 86.06 129 ARG A CA 1
ATOM 1040 C C . ARG A 1 129 ? 0.162 -13.639 14.844 1.00 86.06 129 ARG A C 1
ATOM 1042 O O . ARG A 1 129 ? 1.335 -13.998 14.830 1.00 86.06 129 ARG A O 1
ATOM 1049 N N . LYS A 1 130 ? -0.198 -12.354 14.908 1.00 83.62 130 LYS A N 1
ATOM 1050 C CA . LYS A 1 130 ? 0.765 -11.240 14.957 1.00 83.62 130 LYS A CA 1
ATOM 1051 C C . LYS A 1 130 ? 1.659 -11.288 16.203 1.00 83.62 130 LYS A C 1
ATOM 1053 O O . LYS A 1 130 ? 2.836 -10.953 16.126 1.00 83.62 130 LYS A O 1
ATOM 1058 N N . LEU A 1 131 ? 1.129 -11.762 17.330 1.00 85.00 131 LEU A N 1
ATOM 1059 C CA . LEU A 1 131 ? 1.902 -11.995 18.554 1.00 85.00 131 LEU A CA 1
ATOM 1060 C C . LEU A 1 131 ? 2.726 -13.298 18.549 1.00 85.00 131 LEU A C 1
ATOM 1062 O O . LEU A 1 131 ? 3.546 -13.491 19.448 1.00 85.00 131 LEU A O 1
ATOM 1066 N N . GLY A 1 132 ? 2.527 -14.190 17.572 1.00 87.44 132 GLY A N 1
ATOM 1067 C CA . GLY A 1 132 ? 3.143 -15.525 17.531 1.00 87.44 132 GLY A CA 1
ATOM 1068 C C . GLY A 1 132 ? 2.450 -16.569 18.421 1.00 87.44 132 GLY A C 1
ATOM 1069 O O . GLY A 1 132 ? 3.021 -17.612 18.738 1.00 87.44 132 GLY A O 1
ATOM 1070 N N . TYR A 1 133 ? 1.215 -16.298 18.837 1.00 91.81 133 TYR A N 1
ATOM 1071 C CA . TYR A 1 133 ? 0.423 -17.058 19.807 1.00 91.81 133 TYR A CA 1
ATOM 1072 C C . TYR A 1 133 ? -0.864 -17.655 19.221 1.00 91.81 133 TYR A C 1
ATOM 1074 O O . TYR A 1 133 ? -1.767 -18.028 19.965 1.00 91.81 133 TYR A O 1
ATOM 1082 N N . GLU A 1 134 ? -0.944 -17.802 17.896 1.00 88.69 134 GLU A N 1
ATOM 1083 C CA . GLU A 1 134 ? -2.112 -18.354 17.187 1.00 88.69 134 GLU A CA 1
ATOM 1084 C C . GLU A 1 134 ? -2.573 -19.713 17.729 1.00 88.69 134 GLU A C 1
ATOM 1086 O O . GLU A 1 134 ? -3.767 -19.990 17.754 1.00 88.69 134 GLU A O 1
ATOM 1091 N N . LYS A 1 135 ? -1.651 -20.534 18.246 1.00 89.75 135 LYS A N 1
ATOM 1092 C CA . LYS A 1 135 ? -1.967 -21.840 18.846 1.00 89.75 135 LYS A CA 1
ATOM 1093 C C . LYS A 1 135 ? -2.979 -21.781 19.998 1.00 89.75 135 LYS A C 1
ATOM 1095 O O . LYS A 1 135 ? -3.606 -22.791 20.290 1.00 89.75 135 LYS A O 1
ATOM 1100 N N . TYR A 1 136 ? -3.131 -20.628 20.653 1.00 90.12 136 TYR A N 1
ATOM 1101 C CA . TYR A 1 136 ? -4.108 -20.450 21.727 1.00 90.12 136 TYR A CA 1
ATOM 1102 C C . TYR A 1 136 ? -5.479 -19.993 21.219 1.00 90.12 136 TYR A C 1
ATOM 1104 O O . TYR A 1 136 ? -6.420 -19.993 22.004 1.00 90.12 136 TYR A O 1
ATOM 1112 N N . ALA A 1 137 ? -5.628 -19.642 19.935 1.00 87.94 137 ALA A N 1
ATOM 1113 C CA . ALA A 1 137 ? -6.875 -19.112 19.378 1.00 87.94 137 ALA A CA 1
ATOM 1114 C C . ALA A 1 137 ? -8.079 -20.019 19.662 1.00 87.94 137 ALA A C 1
ATOM 1116 O O . ALA A 1 137 ? -9.107 -19.530 20.115 1.00 87.94 137 ALA A O 1
ATOM 1117 N N . SER A 1 138 ? -7.921 -21.339 19.526 1.00 87.56 138 SER A N 1
ATOM 1118 C CA . SER A 1 138 ? -8.990 -22.306 19.803 1.00 87.56 138 SER A CA 1
ATOM 1119 C C . SER A 1 138 ? -9.520 -22.240 21.242 1.00 87.56 138 SER A C 1
ATOM 1121 O O . SER A 1 138 ? -10.700 -22.485 21.464 1.00 87.56 138 SER A O 1
ATOM 1123 N N . VAL A 1 139 ? -8.669 -21.890 22.214 1.00 89.12 139 VAL A N 1
ATOM 1124 C CA . VAL A 1 139 ? -9.058 -21.768 23.630 1.00 89.12 139 VAL A CA 1
ATOM 1125 C C . VAL A 1 139 ? -9.918 -20.523 23.851 1.00 89.12 139 VAL A C 1
ATOM 1127 O O . VAL A 1 139 ? -10.924 -20.567 24.557 1.00 89.12 139 VAL A O 1
ATOM 1130 N N . PHE A 1 140 ? -9.569 -19.418 23.191 1.00 87.44 140 PHE A N 1
ATOM 1131 C CA . PHE A 1 140 ? -10.382 -18.204 23.225 1.00 87.44 140 PHE A CA 1
ATOM 1132 C C . PHE A 1 140 ? -11.717 -18.390 22.501 1.00 87.44 140 PHE A C 1
ATOM 1134 O O . PHE A 1 140 ? -12.746 -17.918 22.977 1.00 87.44 140 PHE A O 1
ATOM 1141 N N . GLU A 1 141 ? -11.717 -19.129 21.391 1.00 85.75 141 GLU A N 1
ATOM 1142 C CA . GLU A 1 141 ? -12.926 -19.457 20.633 1.00 85.75 141 GLU A CA 1
ATOM 1143 C C . GLU A 1 141 ? -13.906 -20.303 21.456 1.00 85.75 141 GLU A C 1
ATOM 1145 O O . GLU A 1 141 ? -15.106 -20.022 21.448 1.00 85.75 141 GLU A O 1
ATOM 1150 N N . SER A 1 142 ? -13.409 -21.293 22.212 1.00 84.62 142 SER A N 1
ATOM 1151 C CA . SER A 1 142 ? -14.253 -22.093 23.111 1.00 84.62 142 SER A CA 1
ATOM 1152 C C . SER A 1 142 ? -14.880 -21.272 24.237 1.00 84.62 142 SER A C 1
ATOM 1154 O O . SER A 1 142 ? -16.018 -21.529 24.616 1.00 84.62 142 SER A O 1
ATOM 1156 N N . GLU A 1 143 ? -14.172 -20.254 24.728 1.00 83.75 143 GLU A N 1
ATOM 1157 C CA . GLU A 1 143 ? -14.646 -19.354 25.787 1.00 83.75 143 GLU A CA 1
ATOM 1158 C C . GLU A 1 143 ? -15.425 -18.144 25.239 1.00 83.75 143 GLU A C 1
ATOM 1160 O O . GLU A 1 143 ? -15.837 -17.282 26.012 1.00 83.75 143 GLU A O 1
ATOM 1165 N N . ARG A 1 144 ? -15.652 -18.082 23.913 1.00 80.81 144 ARG A N 1
ATOM 1166 C CA . ARG A 1 144 ? -16.308 -16.968 23.195 1.00 80.81 144 ARG A CA 1
ATOM 1167 C C . ARG A 1 144 ? -15.659 -15.604 23.440 1.00 80.81 144 ARG A C 1
ATOM 1169 O O . ARG A 1 144 ? -16.307 -14.574 23.296 1.00 80.81 144 ARG A O 1
ATOM 1176 N N . ILE A 1 145 ? -14.367 -15.606 23.746 1.00 83.50 145 ILE A N 1
ATOM 1177 C CA . ILE A 1 145 ? -13.621 -14.390 24.022 1.00 83.50 145 ILE A CA 1
ATOM 1178 C C . ILE A 1 145 ? -13.218 -13.753 22.698 1.00 83.50 145 ILE A C 1
ATOM 1180 O O . ILE A 1 145 ? -12.512 -14.359 21.894 1.00 83.50 145 ILE A O 1
ATOM 1184 N N . GLY A 1 146 ? -13.656 -12.515 22.493 1.00 81.44 146 GLY A N 1
ATOM 1185 C CA . GLY A 1 146 ? -13.346 -11.705 21.318 1.00 81.44 146 GLY A CA 1
ATOM 1186 C C . GLY A 1 146 ? -12.294 -10.623 21.572 1.00 81.44 146 GLY A C 1
ATOM 1187 O O . GLY A 1 146 ? -11.801 -10.436 22.685 1.00 81.44 146 GLY A O 1
ATOM 1188 N N . MET A 1 147 ? -11.987 -9.835 20.536 1.00 81.06 147 MET A N 1
ATOM 1189 C CA . MET A 1 147 ? -11.080 -8.676 20.649 1.00 81.06 147 MET A CA 1
ATOM 1190 C C . MET A 1 147 ? -11.621 -7.574 21.566 1.00 81.06 147 MET A C 1
ATOM 1192 O O . MET A 1 147 ? -10.841 -6.794 22.102 1.00 81.06 147 MET A O 1
ATOM 1196 N N . VAL A 1 148 ? -12.944 -7.503 21.737 1.00 77.81 148 VAL A N 1
ATOM 1197 C CA . VAL A 1 148 ? -13.593 -6.541 22.638 1.00 77.81 148 VAL A CA 1
ATOM 1198 C C . VAL A 1 148 ? -13.445 -6.969 24.095 1.00 77.81 148 VAL A C 1
ATOM 1200 O O . VAL A 1 148 ? -13.292 -6.118 24.961 1.00 77.81 148 VAL A O 1
ATOM 1203 N N . GLU A 1 149 ? -13.464 -8.274 24.368 1.00 77.62 149 GLU A N 1
ATOM 1204 C CA . GLU A 1 149 ? -13.372 -8.815 25.727 1.00 77.62 149 GLU A CA 1
ATOM 1205 C C . GLU A 1 149 ? -11.924 -8.946 26.208 1.00 77.62 149 GLU A C 1
ATOM 1207 O O . GLU A 1 149 ? -11.656 -8.785 27.396 1.00 77.62 149 GLU A O 1
ATOM 1212 N N . LEU A 1 150 ? -10.982 -9.194 25.290 1.00 82.94 150 LEU A N 1
ATOM 1213 C CA . LEU A 1 150 ? -9.570 -9.435 25.592 1.00 82.94 150 LEU A CA 1
ATOM 1214 C C . LEU A 1 150 ? -8.907 -8.367 26.495 1.00 82.94 150 LEU A C 1
ATOM 1216 O O . LEU A 1 150 ? -8.185 -8.766 27.410 1.00 82.94 150 LEU A O 1
ATOM 1220 N N . PRO A 1 151 ? -9.139 -7.047 26.323 1.00 81.50 151 PRO A N 1
ATOM 1221 C CA . PRO A 1 151 ? -8.574 -6.023 27.207 1.00 81.50 151 PRO A CA 1
ATOM 1222 C C . PRO A 1 151 ? -9.109 -6.087 28.643 1.00 81.50 151 PRO A C 1
ATOM 1224 O O . PRO A 1 151 ? -8.449 -5.608 29.559 1.00 81.50 151 PRO A O 1
ATOM 1227 N N . TYR A 1 152 ? -10.288 -6.670 28.848 1.00 83.12 152 TYR A N 1
ATOM 1228 C CA . TYR A 1 152 ? -10.945 -6.765 30.152 1.00 83.12 152 TYR A CA 1
ATOM 1229 C C . TYR A 1 152 ? -10.716 -8.119 30.835 1.00 83.12 152 TYR A C 1
ATOM 1231 O O . TYR A 1 152 ? -11.327 -8.394 31.865 1.00 83.12 152 TYR A O 1
ATOM 1239 N N . LEU A 1 153 ? -9.874 -8.986 30.266 1.00 84.62 153 LEU A N 1
ATOM 1240 C CA . LEU A 1 153 ? -9.516 -10.248 30.898 1.00 84.62 153 LEU A CA 1
ATOM 1241 C C . LEU A 1 153 ? -8.452 -10.053 31.968 1.00 84.62 153 LEU A C 1
ATOM 1243 O O . LEU A 1 153 ? -7.379 -9.507 31.712 1.00 84.62 153 LEU A O 1
ATOM 1247 N N . ASP A 1 154 ? -8.722 -10.631 33.131 1.00 87.56 154 ASP A N 1
ATOM 1248 C CA . ASP A 1 154 ? -7.755 -10.714 34.211 1.00 87.56 154 ASP A CA 1
ATOM 1249 C C . ASP A 1 154 ? -6.722 -11.823 33.981 1.00 87.56 154 ASP A C 1
ATOM 1251 O O . ASP A 1 154 ? -6.965 -12.850 33.330 1.00 87.56 154 ASP A O 1
ATOM 1255 N N . GLU A 1 155 ? -5.559 -11.630 34.597 1.00 89.00 155 GLU A N 1
ATOM 1256 C CA . GLU A 1 155 ? -4.426 -12.552 34.547 1.00 89.00 155 GLU A CA 1
ATOM 1257 C C . GLU A 1 155 ? -4.823 -13.969 35.010 1.00 89.00 155 GLU A C 1
ATOM 1259 O O . GLU A 1 155 ? -4.414 -14.975 34.424 1.00 89.00 155 GLU A O 1
ATOM 1264 N N . GLU A 1 156 ? -5.659 -14.067 36.042 1.00 88.75 156 GLU A N 1
ATOM 1265 C CA . GLU A 1 156 ? -6.118 -15.339 36.611 1.00 88.75 156 GLU A CA 1
ATOM 1266 C C . GLU A 1 156 ? -6.982 -16.135 35.624 1.00 88.75 156 GLU A C 1
ATOM 1268 O O . GLU A 1 156 ? -6.866 -17.359 35.514 1.00 88.75 156 GLU A O 1
ATOM 1273 N N . ARG A 1 157 ? -7.819 -15.442 34.841 1.00 88.88 157 ARG A N 1
ATOM 1274 C CA . ARG A 1 157 ? -8.704 -16.079 33.860 1.00 88.88 157 ARG A CA 1
ATOM 1275 C C . ARG A 1 157 ? -7.902 -16.663 32.697 1.00 88.88 157 ARG A C 1
ATOM 1277 O O . ARG A 1 157 ? -8.156 -17.792 32.286 1.00 88.88 157 ARG A O 1
ATOM 1284 N N . LEU A 1 158 ? -6.873 -15.950 32.235 1.00 89.88 158 LEU A N 1
ATOM 1285 C CA . LEU A 1 158 ? -5.922 -16.447 31.232 1.00 89.88 158 LEU A CA 1
ATOM 1286 C C . LEU A 1 158 ? -5.113 -17.653 31.742 1.00 89.88 158 LEU A C 1
ATOM 1288 O O . LEU A 1 158 ? -4.878 -18.600 30.991 1.00 89.88 158 LEU A O 1
ATOM 1292 N N . GLN A 1 159 ? -4.731 -17.657 33.022 1.00 91.81 159 GLN A N 1
ATOM 1293 C CA . GLN A 1 159 ? -4.049 -18.797 33.640 1.00 91.81 159 GLN A CA 1
ATOM 1294 C C . GLN A 1 159 ? -4.949 -20.035 33.697 1.00 91.81 159 GLN A C 1
ATOM 1296 O O . GLN A 1 159 ? -4.500 -21.135 33.376 1.00 91.81 159 GLN A O 1
ATOM 1301 N N . LYS A 1 160 ? -6.228 -19.863 34.053 1.00 91.81 160 LYS A N 1
ATOM 1302 C CA . LYS A 1 160 ? -7.212 -20.954 34.108 1.00 91.81 160 LYS A CA 1
ATOM 1303 C C . LYS A 1 160 ? -7.480 -21.584 32.735 1.00 91.81 160 LYS A C 1
ATOM 1305 O O . LYS A 1 160 ? -7.760 -22.774 32.660 1.00 91.81 160 LYS A O 1
ATOM 1310 N N . MET A 1 161 ? -7.316 -20.810 31.661 1.00 88.06 161 MET A N 1
ATOM 1311 C CA . MET A 1 161 ? -7.351 -21.280 30.269 1.00 88.06 161 MET A CA 1
ATOM 1312 C C . MET A 1 161 ? -6.067 -22.013 29.825 1.00 88.06 161 MET A C 1
ATOM 1314 O O . MET A 1 161 ? -5.955 -22.429 28.675 1.00 88.06 161 MET A O 1
ATOM 1318 N N . GLY A 1 162 ? -5.080 -22.181 30.711 1.00 88.38 162 GLY A N 1
ATOM 1319 C CA . GLY A 1 162 ? -3.842 -22.909 30.419 1.00 88.38 162 GLY A CA 1
ATOM 1320 C C . GLY A 1 162 ? -2.783 -22.085 29.682 1.00 88.38 162 GLY A C 1
ATOM 1321 O O . GLY A 1 162 ? -1.860 -22.654 29.096 1.00 88.38 162 GLY A O 1
ATOM 1322 N N . ILE A 1 163 ? -2.888 -20.752 29.697 1.00 91.94 163 ILE A N 1
ATOM 1323 C CA . ILE A 1 163 ? -1.919 -19.869 29.040 1.00 91.94 163 ILE A CA 1
ATOM 1324 C C . ILE A 1 163 ? -0.765 -19.569 30.012 1.00 91.94 163 ILE A C 1
ATOM 1326 O O . ILE A 1 163 ? -1.002 -19.055 31.108 1.00 91.94 163 ILE A O 1
ATOM 1330 N N . PRO A 1 164 ? 0.497 -19.850 29.636 1.00 91.75 164 PRO A N 1
ATOM 1331 C CA . PRO A 1 164 ? 1.641 -19.616 30.511 1.00 91.75 164 PRO A CA 1
ATOM 1332 C C . PRO A 1 164 ? 1.911 -18.117 30.729 1.00 91.75 164 PRO A C 1
ATOM 1334 O O . PRO A 1 164 ? 1.536 -17.272 29.914 1.00 91.75 164 PRO A O 1
ATOM 1337 N N . LEU A 1 165 ? 2.614 -17.793 31.822 1.00 87.88 165 LEU A N 1
ATOM 1338 C CA . LEU A 1 165 ? 2.859 -16.422 32.300 1.00 87.88 165 LEU A CA 1
ATOM 1339 C C . LEU A 1 165 ? 3.386 -15.464 31.212 1.00 87.88 165 LEU A C 1
ATOM 1341 O O . LEU A 1 165 ? 2.876 -14.356 31.088 1.00 87.88 165 LEU A O 1
ATOM 1345 N N . GLY A 1 166 ? 4.355 -15.890 30.397 1.00 89.19 166 GLY A N 1
ATOM 1346 C CA . GLY A 1 166 ? 4.952 -15.044 29.353 1.00 89.19 166 GLY A CA 1
ATOM 1347 C C . GLY A 1 166 ? 3.950 -14.573 28.284 1.00 89.19 166 GLY A C 1
ATOM 1348 O O . GLY A 1 166 ? 3.737 -13.368 28.141 1.00 89.19 166 GLY A O 1
ATOM 1349 N N . PRO A 1 167 ? 3.307 -15.490 27.533 1.00 91.56 167 PRO A N 1
ATOM 1350 C CA . PRO A 1 167 ? 2.268 -15.132 26.568 1.00 91.56 167 PRO A CA 1
ATOM 1351 C C . PRO A 1 167 ? 1.125 -14.322 27.170 1.00 91.56 167 PRO A C 1
ATOM 1353 O O . PRO A 1 167 ? 0.692 -13.346 26.568 1.00 91.56 167 PRO A O 1
ATOM 1356 N N . ARG A 1 168 ? 0.699 -14.677 28.383 1.00 91.06 168 ARG A N 1
ATOM 1357 C CA . ARG A 1 168 ? -0.373 -14.006 29.116 1.00 91.06 168 ARG A CA 1
ATOM 1358 C C . ARG A 1 168 ? -0.107 -12.515 29.330 1.00 91.06 168 ARG A C 1
ATOM 1360 O O . ARG A 1 168 ? -0.913 -11.695 28.897 1.00 91.06 168 ARG A O 1
ATOM 1367 N N . LEU A 1 169 ? 1.048 -12.167 29.901 1.00 88.88 169 LEU A N 1
ATOM 1368 C CA . LEU A 1 169 ? 1.438 -10.767 30.111 1.00 88.88 169 LEU A CA 1
ATOM 1369 C C . LEU A 1 169 ? 1.524 -9.997 28.791 1.00 88.88 169 LEU A C 1
ATOM 1371 O O . LEU A 1 169 ? 1.027 -8.878 28.685 1.00 88.88 169 LEU A O 1
ATOM 1375 N N . ARG A 1 170 ? 2.107 -10.618 27.759 1.00 89.31 170 ARG A N 1
ATOM 1376 C CA . ARG A 1 170 ? 2.267 -9.988 26.445 1.00 89.31 170 ARG A CA 1
ATOM 1377 C C . ARG A 1 170 ? 0.923 -9.711 25.768 1.00 89.31 170 ARG A C 1
ATOM 1379 O O . ARG A 1 170 ? 0.749 -8.651 25.180 1.00 89.31 170 ARG A O 1
ATOM 1386 N N . MET A 1 171 ? -0.027 -10.638 25.862 1.00 89.06 171 MET A N 1
ATOM 1387 C CA . MET A 1 171 ? -1.367 -10.477 25.295 1.00 89.06 171 MET A CA 1
ATOM 1388 C C . MET A 1 171 ? -2.168 -9.395 26.017 1.00 89.06 171 MET A C 1
ATOM 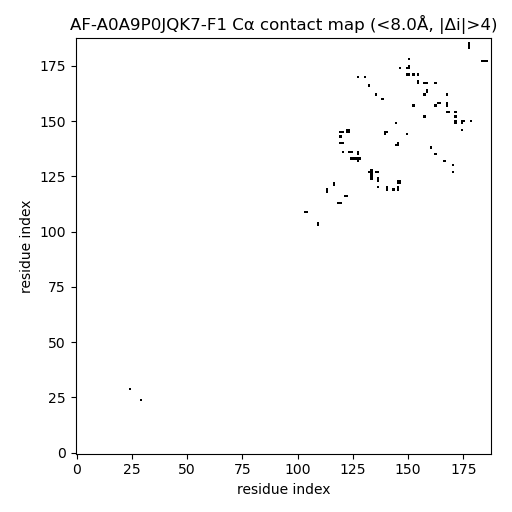1390 O O . MET A 1 171 ? -2.779 -8.565 25.351 1.00 89.06 171 MET A O 1
ATOM 1394 N N . MET A 1 172 ? -2.122 -9.364 27.353 1.00 86.38 172 MET A N 1
ATOM 1395 C CA . MET A 1 172 ? -2.773 -8.314 28.145 1.00 86.38 172 MET A CA 1
ATOM 1396 C C . MET A 1 172 ? -2.199 -6.934 27.816 1.00 86.38 172 MET A C 1
ATOM 1398 O O . MET A 1 172 ? -2.948 -5.994 27.564 1.00 86.38 172 MET A O 1
ATOM 1402 N N . GLN A 1 173 ? -0.871 -6.812 27.753 1.00 85.12 173 GLN A N 1
ATOM 1403 C CA . GLN A 1 173 ? -0.209 -5.550 27.437 1.00 85.12 173 GLN A CA 1
ATOM 1404 C C . GLN A 1 173 ? -0.553 -5.053 26.022 1.00 85.12 173 GLN A C 1
ATOM 1406 O O . GLN A 1 173 ? -0.890 -3.884 25.845 1.00 85.12 173 GLN A O 1
ATOM 1411 N N . GLU A 1 174 ? -0.516 -5.931 25.018 1.00 81.69 174 GLU A N 1
ATOM 1412 C CA . GLU A 1 174 ? -0.818 -5.565 23.629 1.00 81.69 174 GLU A CA 1
ATOM 1413 C C . GLU A 1 174 ? -2.312 -5.235 23.424 1.00 81.69 174 GLU A C 1
ATOM 1415 O O . GLU A 1 174 ? -2.660 -4.309 22.683 1.00 81.69 174 GLU A O 1
ATOM 1420 N N . ALA A 1 175 ? -3.208 -5.939 24.126 1.00 80.75 175 ALA A N 1
ATOM 1421 C CA . ALA A 1 175 ? -4.642 -5.654 24.107 1.00 80.75 175 ALA A CA 1
ATOM 1422 C C . ALA A 1 175 ? -4.953 -4.265 24.691 1.00 80.75 175 ALA A C 1
ATOM 1424 O O . ALA A 1 175 ? -5.768 -3.535 24.134 1.00 80.75 175 ALA A O 1
ATOM 1425 N N . GLN A 1 176 ? -4.254 -3.857 25.754 1.00 72.25 176 GLN A N 1
ATOM 1426 C CA . GLN A 1 176 ? -4.396 -2.528 26.364 1.00 72.25 176 GLN A CA 1
ATOM 1427 C C . GLN A 1 176 ? -3.876 -1.402 25.455 1.00 72.25 176 GLN A C 1
ATOM 1429 O O . GLN A 1 176 ? -4.515 -0.358 25.318 1.00 72.25 176 GLN A O 1
ATOM 1434 N N . ILE A 1 177 ? -2.752 -1.616 24.761 1.00 64.56 177 ILE A N 1
ATOM 1435 C CA . ILE A 1 177 ? -2.212 -0.643 23.792 1.00 64.56 177 ILE A CA 1
ATOM 1436 C C . ILE A 1 177 ? -3.183 -0.433 22.618 1.00 64.56 177 ILE A C 1
ATOM 1438 O O . ILE A 1 177 ? -3.312 0.687 22.119 1.00 64.56 177 ILE A O 1
ATOM 1442 N N . SER A 1 178 ? -3.891 -1.489 22.212 1.00 54.91 178 SER A N 1
ATOM 1443 C CA . SER A 1 178 ? -4.883 -1.447 21.130 1.00 54.91 178 SER A CA 1
ATOM 1444 C C . SER A 1 178 ? -6.139 -0.633 21.483 1.00 54.91 178 SER A C 1
ATOM 1446 O O . SER A 1 178 ? -6.818 -0.156 20.579 1.00 54.91 178 SER A O 1
ATOM 1448 N N . VAL A 1 179 ? -6.439 -0.438 22.774 1.00 51.81 179 VAL A N 1
ATOM 1449 C CA . VAL A 1 179 ? -7.582 0.366 23.254 1.00 51.81 179 VAL A CA 1
A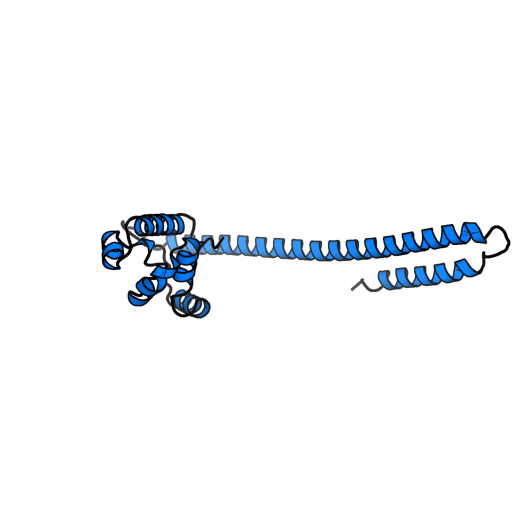TOM 1450 C C . VAL A 1 179 ? -7.208 1.844 23.435 1.00 51.81 179 VAL A C 1
ATOM 1452 O O . VAL A 1 179 ? -8.030 2.721 23.183 1.00 51.81 179 VAL A O 1
ATOM 1455 N N . CYS A 1 180 ? -5.964 2.143 23.823 1.00 43.75 180 CYS A N 1
ATOM 1456 C CA . CYS A 1 180 ? -5.507 3.516 24.085 1.00 43.75 180 CYS A CA 1
ATOM 1457 C C . CYS A 1 180 ? -5.107 4.310 22.828 1.00 43.75 180 CYS A C 1
ATOM 1459 O O . CYS A 1 180 ? -4.987 5.532 22.896 1.00 43.75 180 CYS A O 1
ATOM 1461 N N . LYS A 1 181 ? -4.891 3.647 21.685 1.00 42.00 181 LYS A N 1
ATOM 1462 C CA . LYS A 1 181 ? -4.626 4.297 20.391 1.00 42.00 181 LYS A CA 1
ATOM 1463 C C . LYS A 1 181 ? -5.909 4.326 19.554 1.00 42.00 181 LYS A C 1
ATOM 1465 O O . LYS A 1 181 ? -6.113 3.472 18.703 1.00 42.00 181 LYS A O 1
ATOM 1470 N N . ASP A 1 182 ? -6.779 5.292 19.842 1.00 36.72 182 ASP A N 1
ATOM 1471 C CA . ASP A 1 182 ? -7.830 5.803 18.948 1.00 36.72 182 ASP A CA 1
ATOM 1472 C C . ASP A 1 182 ? -8.554 4.772 18.064 1.00 36.72 182 ASP A C 1
ATOM 1474 O O . ASP A 1 182 ? -8.283 4.750 16.871 1.00 36.72 182 ASP A O 1
ATOM 1478 N N . ASN A 1 183 ? -9.498 3.971 18.584 1.00 41.97 183 ASN A N 1
ATOM 1479 C CA . ASN A 1 183 ? -10.548 3.248 17.821 1.00 41.97 183 ASN A CA 1
ATOM 1480 C C . ASN A 1 183 ? -10.156 2.629 16.451 1.00 41.97 183 ASN A C 1
ATOM 1482 O O . ASN A 1 183 ? -11.009 2.412 15.588 1.00 41.97 183 ASN A O 1
ATOM 1486 N N . THR A 1 184 ? -8.881 2.312 16.242 1.00 41.62 184 THR A N 1
ATOM 1487 C CA . THR A 1 184 ? -8.320 1.912 14.959 1.00 41.62 184 THR A CA 1
ATOM 1488 C C . THR A 1 184 ? -7.460 0.708 15.257 1.00 41.62 184 THR A C 1
ATOM 1490 O O . THR A 1 184 ? -6.357 0.814 15.787 1.00 41.62 184 THR A O 1
ATOM 1493 N N . LEU A 1 185 ? -7.994 -0.468 14.935 1.00 45.47 185 LEU A N 1
ATOM 1494 C CA . LEU A 1 185 ? -7.213 -1.693 14.875 1.00 45.47 185 LEU A CA 1
ATOM 1495 C C . LEU A 1 185 ? -6.129 -1.491 13.809 1.00 45.47 185 LEU A C 1
ATOM 1497 O O . LEU A 1 185 ? -6.367 -1.693 12.620 1.00 45.47 185 LEU A O 1
ATOM 1501 N N . CYS A 1 186 ? -4.944 -1.049 14.227 1.00 36.34 186 CYS A N 1
ATOM 1502 C CA . CYS A 1 186 ? -3.776 -0.949 13.364 1.00 36.34 186 CYS A CA 1
ATOM 1503 C C . CYS A 1 186 ? -3.272 -2.365 13.053 1.00 36.34 186 CYS A C 1
ATOM 1505 O O . CYS A 1 186 ? -2.355 -2.891 13.695 1.00 36.34 186 CYS A O 1
ATOM 1507 N N . ILE A 1 187 ? -3.892 -2.996 12.057 1.00 34.97 187 ILE A N 1
ATOM 1508 C CA . ILE A 1 187 ? -3.354 -4.176 11.385 1.00 34.97 187 ILE A CA 1
ATOM 1509 C C . ILE A 1 187 ? -2.231 -3.673 10.470 1.00 34.97 187 ILE A C 1
ATOM 1511 O O . ILE A 1 187 ? -2.455 -3.353 9.308 1.00 34.97 187 ILE A O 1
ATOM 1515 N N . VAL A 1 188 ? -1.040 -3.520 11.052 1.00 31.39 188 VAL A N 1
ATOM 1516 C CA . VAL A 1 188 ? 0.238 -3.463 10.320 1.00 31.39 188 VAL A CA 1
ATOM 1517 C C . VAL A 1 188 ? 0.848 -4.850 10.301 1.00 31.39 188 VAL A C 1
ATOM 1519 O O . VAL A 1 188 ? 0.872 -5.453 11.403 1.00 31.39 188 VAL A O 1
#

InterPro domains:
  IPR001660 Sterile alpha motif domain [PF00536] (125-175)
  IPR001660 Sterile alpha motif domain [SM00454] (117-181)
  IPR013761 Sterile alpha motif/pointed domain superfamily [G3DSA:1.10.150.50] (123-184)
  IPR013761 Sterile alpha motif/pointed domain superfamily [SSF47769] (126-178)

Secondary structure (DSSP, 8-state):
---SHHHHHHHHHHHHHHHHTTTS--SSSHHHHHHHHHHHHHHHHHHHHHHHHHHHHHHHHHHHHHHHHHHHHHHHHHHHHHHHHHHHHTTS-----S----S---HHHHHHHHHHH-SSSHHHHHHHHHHT-GGGHHHHHHTT--TTTGGG--HHHHHHTT--HHHHHHHHHHHHHHHHSTT-----

Radius of gyration: 33.3 Å; Cα contacts (8 Å, |Δi|>4): 57; chains: 1; bounding box: 56×45×92 Å

Organism: Acanthoscelides obtectus (NCBI:txid200917)

Foldseek 3Di:
DDPPPVVVVVVVVVVVVVVVVVPPPDDDVCPVVVVVVVVVVVVVVVVVVVVVVVVVVVVVVVVVVVVVVVVVVVVVVVVVVVVVVVVVVVVPDDDDDDDDDPPPPPVVVVVVVCVVVDQAQPVVLLVCVVVVNNVLSVLCVVVVNHLVCQLVDDLVNCVVSVHDPPVSVVSNVVSVVCVPPPPDPPPD